Protein AF-W9WPE6-F1 (afdb_monomer)

Nearest PDB structures (foldseek):
  8bl3-assembly1_A  TM=5.670E-01  e=1.549E-01  Escherichia coli
  7skp-assembly1_A  TM=5.719E-01  e=1.982E-01  synthetic construct
  7skp-assembly1_B  TM=5.785E-01  e=3.245E-01  synthetic construct
  8bl6-assembly1_A  TM=3.280E-01  e=1.752E-01  synthetic construct
  3npz-assembly1_C  TM=3.100E-01  e=3.670E-01  Rattus norvegicus

Sequence (311 aa):
MLLLPLACLAFIGFASPILAQSGFAHVIVGNTYSYTQASWASDIAAATAAGIDGFALNIAYADTINSNGYVQAYVTAPDGRPYMMPVSPWFYTNLPLWSKNWLWRGDDLWHDRWDQVLDEQPAFVEILTWNDWGESHYIGPIPPTDSAIPDGAGPYVMNNPHDAWLKDLPHYIAAYKNTSRPDESHITFWYRLNPASGSACGAGTTCNTPTQGQVALSTQECDIDAVFFTAFVPDTAVATVNVTIGGSTQTVSAGTPGIFHSNVPFADLTGDVTVSVTTSDGTETGPVNGAPISTDCPGGNVNWNAWVGGS

Mean predicted aligned error: 8.12 Å

Organism: NCBI:txid1182543

Solvent-accessible surface area (backbone atoms only — not comparable to full-atom values): 17538 Å² total; per-residue (Å²): 139,86,82,81,83,86,78,82,80,78,81,78,75,79,74,72,82,78,74,86,80,79,47,68,45,80,40,63,46,62,79,45,63,84,52,47,74,67,50,52,54,50,51,53,51,52,39,46,76,71,66,42,48,30,41,32,44,46,70,60,83,76,63,37,76,45,103,80,60,52,46,67,71,64,57,64,27,83,89,76,43,56,35,28,44,52,40,44,46,38,35,23,31,62,33,70,96,75,76,37,46,31,30,49,47,24,75,59,31,45,60,57,39,51,52,48,44,58,74,66,61,57,85,36,77,38,74,44,31,58,71,44,52,51,42,43,20,29,37,39,73,76,66,100,52,67,88,80,42,46,89,68,26,50,85,56,41,66,92,30,44,32,40,34,61,56,70,49,44,62,43,53,51,17,55,63,68,73,46,83,50,66,91,55,67,44,44,33,35,36,29,49,48,33,60,84,79,40,89,82,38,70,68,80,58,24,12,37,45,57,94,58,75,38,76,63,43,58,46,68,77,34,45,68,60,37,47,27,36,40,38,38,38,45,77,88,23,30,46,33,38,39,41,27,41,47,86,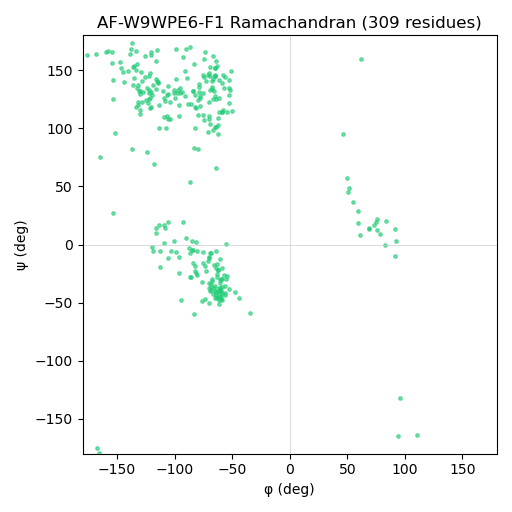48,74,47,77,53,66,47,94,55,50,20,73,41,74,55,69,48,69,42,83,91,50,47,35,52,28,35,40,31,37,40,33,75,85,69,54,72,39,70,74,32,76,48,76,50,31,38,84,73,40,76,93,37,24,70,49,75,38,53,34,36,35,50,107

pLDDT: mean 85.23, std 15.68, range [38.0, 98.88]

Secondary structure (DSSP, 8-state):
-----------------------EEEEEGGGGTT--HHHHHHHHHHHHHTT--EEEEE--TT--SSTT-THHHHHS-GGGPPEEEEE----EEEEGGGTEEEE---TTHHHHHHHHHHHH--SEEEES-SS-GGGT---SPPPSSGGGSPTTTHHHHTT---GGGGGTHHHHHHHHTT-PPPSS-EEEEEE-SS-TT-TT-----EES-GGGTPPPB-HHHHS-SEEEEEEE--TT--EEEEEEETTEEEEEE-SSSSEEEEEEE-TT--EEEEEEEEETTS-EEEEEEEEEE-S--GGG----SPEEEE-

InterPro domains:
  IPR005197 Glycoside hydrolase family 71 [PF03659] (73-281)
  IPR005197 Glycoside hydrolase family 71 [cd11577] (24-178)

Radius of gyration: 23.95 Å; Cα contacts (8 Å, |Δi|>4): 619; chains: 1; bounding box: 50×106×51 Å

Structure (mmCIF, N/CA/C/O backbone):
data_AF-W9WPE6-F1
#
_entry.id   AF-W9WPE6-F1
#
loop_
_atom_site.group_PDB
_atom_site.id
_atom_site.type_symbol
_atom_site.label_atom_id
_atom_site.label_alt_id
_atom_site.label_comp_id
_atom_site.label_asym_id
_atom_site.label_entity_id
_atom_site.label_seq_id
_atom_site.pdbx_PDB_ins_code
_atom_site.Cartn_x
_atom_site.Cartn_y
_atom_site.Cartn_z
_atom_site.occupancy
_atom_site.B_iso_or_equiv
_atom_site.auth_seq_id
_atom_site.auth_comp_id
_atom_site.auth_asym_id
_atom_site.auth_atom_id
_atom_site.pdbx_PDB_model_num
ATOM 1 N N . MET A 1 1 ? 27.766 -82.319 2.316 1.00 41.72 1 MET A N 1
ATOM 2 C CA . MET A 1 1 ? 27.861 -81.313 1.239 1.00 41.72 1 MET A CA 1
ATOM 3 C C . MET A 1 1 ? 26.755 -80.301 1.495 1.00 41.72 1 MET A C 1
ATOM 5 O O . MET A 1 1 ? 25.596 -80.607 1.257 1.00 41.72 1 MET A O 1
ATOM 9 N N . LEU A 1 2 ? 27.096 -79.198 2.164 1.00 38.00 2 LEU A N 1
ATOM 10 C CA . LEU A 1 2 ? 26.173 -78.138 2.578 1.00 38.00 2 LEU A CA 1
ATOM 11 C C . LEU A 1 2 ? 26.093 -77.125 1.423 1.00 38.00 2 LEU A C 1
ATOM 13 O O . LEU A 1 2 ? 27.129 -76.591 1.038 1.00 38.00 2 LEU A O 1
ATOM 17 N N . LEU A 1 3 ? 24.911 -76.882 0.858 1.00 41.62 3 LEU A N 1
ATOM 18 C CA . LEU A 1 3 ? 24.683 -75.817 -0.125 1.00 41.62 3 LEU A CA 1
ATOM 19 C C . LEU A 1 3 ? 23.839 -74.726 0.544 1.00 41.62 3 LEU A C 1
ATOM 21 O O . LEU A 1 3 ? 22.675 -74.949 0.871 1.00 41.62 3 LEU A O 1
ATOM 25 N N . LEU A 1 4 ? 24.468 -73.575 0.795 1.00 39.91 4 LEU A N 1
ATOM 26 C CA . LEU A 1 4 ? 23.823 -72.333 1.228 1.00 39.91 4 LEU A CA 1
ATOM 27 C C . LEU A 1 4 ? 23.001 -71.728 0.069 1.00 39.91 4 LEU A C 1
ATOM 29 O O . LEU A 1 4 ? 23.456 -71.790 -1.075 1.00 39.91 4 LEU A O 1
ATOM 33 N N . PRO A 1 5 ? 21.852 -71.081 0.337 1.00 53.47 5 PRO A N 1
ATOM 34 C CA . PRO A 1 5 ? 21.120 -70.326 -0.671 1.00 53.47 5 PRO A CA 1
ATOM 35 C C . PRO A 1 5 ? 21.766 -68.951 -0.895 1.00 53.47 5 PRO A C 1
ATOM 37 O O . PRO A 1 5 ? 22.118 -68.243 0.050 1.00 53.47 5 PRO A O 1
ATOM 40 N N . LEU A 1 6 ? 21.909 -68.571 -2.165 1.00 48.66 6 LEU A N 1
ATOM 41 C CA . LEU A 1 6 ? 22.389 -67.261 -2.593 1.00 48.66 6 LEU A CA 1
ATOM 42 C C . LEU A 1 6 ? 21.269 -66.229 -2.368 1.00 48.66 6 LEU A C 1
ATOM 44 O O . LEU A 1 6 ? 20.265 -66.229 -3.078 1.00 48.66 6 LEU A O 1
ATOM 48 N N . ALA A 1 7 ? 21.416 -65.374 -1.358 1.00 51.44 7 ALA A N 1
ATOM 49 C CA . ALA A 1 7 ? 20.519 -64.246 -1.137 1.00 51.44 7 ALA A CA 1
ATOM 50 C C . ALA A 1 7 ? 20.832 -63.135 -2.156 1.00 51.44 7 ALA A C 1
ATOM 52 O O . ALA A 1 7 ? 21.887 -62.504 -2.093 1.00 51.44 7 ALA A O 1
ATOM 53 N N . CYS A 1 8 ? 19.916 -62.885 -3.093 1.00 46.91 8 CYS A N 1
ATOM 54 C CA . CYS A 1 8 ? 19.924 -61.669 -3.904 1.00 46.91 8 CYS A CA 1
ATOM 55 C C . CYS A 1 8 ? 19.579 -60.471 -3.008 1.00 46.91 8 CYS A C 1
ATOM 57 O O . CYS A 1 8 ? 18.412 -60.260 -2.680 1.00 46.91 8 CYS A O 1
ATOM 59 N N . LEU A 1 9 ? 20.578 -59.671 -2.626 1.00 51.31 9 LEU A N 1
ATOM 60 C CA . LEU A 1 9 ? 20.329 -58.315 -2.142 1.00 51.31 9 LEU A CA 1
ATOM 61 C C . LEU A 1 9 ? 19.867 -57.458 -3.328 1.00 51.31 9 LEU A C 1
ATOM 63 O O . LEU A 1 9 ? 20.661 -57.113 -4.202 1.00 51.31 9 LEU A O 1
ATOM 67 N N . ALA A 1 10 ? 18.583 -57.106 -3.350 1.00 55.88 10 ALA A N 1
ATOM 68 C CA . ALA A 1 10 ? 18.093 -56.012 -4.173 1.00 55.88 10 ALA A CA 1
ATOM 69 C C . ALA A 1 10 ? 18.612 -54.697 -3.573 1.00 55.88 10 ALA A C 1
ATOM 71 O O . ALA A 1 10 ? 18.197 -54.293 -2.487 1.00 55.88 10 ALA A O 1
ATOM 72 N N . PHE A 1 11 ? 19.539 -54.037 -4.267 1.00 52.22 11 PHE A N 1
ATOM 73 C CA . PHE A 1 11 ? 19.873 -52.645 -3.986 1.00 52.22 11 PHE A CA 1
ATOM 74 C C . PHE A 1 11 ? 18.656 -51.787 -4.345 1.00 52.22 11 PHE A C 1
ATOM 76 O O . PHE A 1 11 ? 18.431 -51.466 -5.510 1.00 52.22 11 PHE A O 1
ATOM 83 N N . ILE A 1 12 ? 17.854 -51.429 -3.342 1.00 60.12 12 ILE A N 1
ATOM 84 C CA . 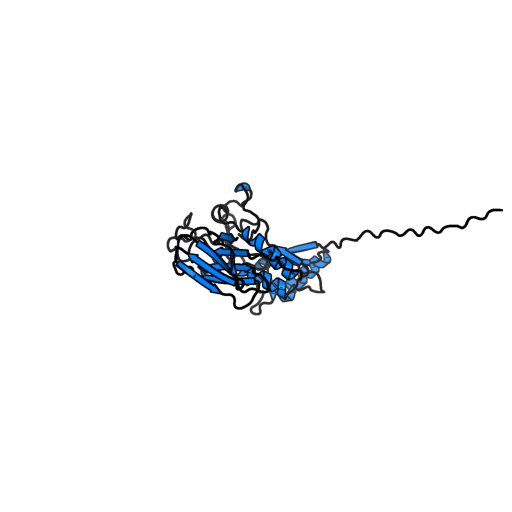ILE A 1 12 ? 16.897 -50.329 -3.459 1.00 60.12 12 ILE A CA 1
ATOM 85 C C . ILE A 1 12 ? 17.747 -49.060 -3.494 1.00 60.12 12 ILE A C 1
ATOM 87 O O . ILE A 1 12 ? 18.215 -48.579 -2.464 1.00 60.12 12 ILE A O 1
ATOM 91 N N . GLY A 1 13 ? 18.025 -48.565 -4.699 1.00 53.66 13 GLY A N 1
ATOM 92 C CA . GLY A 1 13 ? 18.588 -47.235 -4.868 1.00 53.66 13 GLY A CA 1
ATOM 93 C C . GLY A 1 13 ? 17.595 -46.228 -4.303 1.00 53.66 13 GLY A C 1
ATOM 94 O O . GLY A 1 13 ? 16.488 -46.098 -4.822 1.00 53.66 13 GLY A O 1
ATOM 95 N N . PHE A 1 14 ? 17.972 -45.537 -3.230 1.00 56.62 14 PHE A N 1
ATOM 96 C CA . PHE A 1 14 ? 17.281 -44.325 -2.818 1.00 56.62 14 PHE A CA 1
ATOM 97 C C . PHE A 1 14 ? 17.445 -43.320 -3.959 1.00 56.62 14 PHE A C 1
ATOM 99 O O . PHE A 1 14 ? 18.523 -42.758 -4.145 1.00 56.62 14 PHE A O 1
ATOM 106 N N . ALA A 1 15 ? 16.403 -43.136 -4.769 1.00 59.38 15 ALA A N 1
ATOM 107 C CA . ALA A 1 15 ? 16.322 -41.971 -5.628 1.00 59.38 15 ALA A CA 1
ATOM 108 C C . ALA A 1 15 ? 16.291 -40.759 -4.693 1.00 59.38 15 ALA A C 1
ATOM 110 O O . ALA A 1 15 ? 15.319 -40.565 -3.961 1.00 59.38 15 ALA A O 1
ATOM 111 N N . SER A 1 16 ? 17.377 -39.986 -4.656 1.00 58.91 16 SER A N 1
ATOM 112 C CA . SER A 1 16 ? 17.348 -38.664 -4.040 1.00 58.91 16 SER A CA 1
ATOM 113 C C . SER A 1 16 ? 16.168 -37.900 -4.646 1.00 58.91 16 SER A C 1
ATOM 115 O O . SER A 1 16 ? 16.023 -37.937 -5.873 1.00 58.91 16 SER A O 1
ATOM 117 N N . PRO A 1 17 ? 15.319 -37.227 -3.850 1.00 55.03 17 PRO A N 1
ATOM 118 C CA . PRO A 1 17 ? 14.318 -36.349 -4.425 1.00 55.03 17 PRO A CA 1
ATOM 119 C C . PRO A 1 17 ? 15.074 -35.302 -5.241 1.00 55.03 17 PRO A C 1
ATOM 121 O O . PRO A 1 17 ? 15.858 -34.523 -4.697 1.00 55.03 17 PRO A O 1
ATOM 124 N N . ILE A 1 18 ? 14.894 -35.325 -6.560 1.00 59.16 18 ILE A N 1
ATOM 125 C CA . ILE A 1 18 ? 15.269 -34.194 -7.397 1.00 59.16 18 ILE A CA 1
ATOM 126 C C . ILE A 1 18 ? 14.336 -33.078 -6.933 1.00 59.16 18 ILE A C 1
ATOM 128 O O . ILE A 1 18 ? 13.148 -33.094 -7.246 1.00 59.16 18 ILE A O 1
ATOM 132 N N . LEU A 1 19 ? 14.843 -32.160 -6.108 1.00 57.97 19 LEU A N 1
ATOM 133 C CA . LEU A 1 19 ? 14.171 -30.887 -5.895 1.00 57.97 19 LEU A CA 1
ATOM 134 C C . LEU A 1 19 ? 14.089 -30.236 -7.274 1.00 57.97 19 LEU A C 1
ATOM 136 O O . LEU A 1 19 ? 15.126 -29.960 -7.876 1.00 57.97 19 LEU A O 1
ATOM 140 N N . ALA A 1 20 ? 12.877 -30.068 -7.799 1.00 67.81 20 ALA A N 1
ATOM 141 C CA . ALA A 1 20 ? 12.673 -29.281 -9.002 1.00 67.81 20 ALA A CA 1
ATOM 142 C C . ALA A 1 20 ? 13.223 -27.875 -8.723 1.00 67.81 20 ALA A C 1
ATOM 144 O O . ALA A 1 20 ? 12.776 -27.199 -7.798 1.00 67.81 20 ALA A O 1
ATOM 145 N N . GLN A 1 21 ? 14.260 -27.490 -9.460 1.00 82.75 21 GLN A N 1
ATOM 146 C CA . GLN A 1 21 ? 14.837 -26.152 -9.420 1.00 82.75 21 GLN A CA 1
ATOM 147 C C . GLN A 1 21 ? 14.238 -25.377 -10.588 1.00 82.75 21 GLN A C 1
ATOM 149 O O . GLN A 1 21 ? 14.190 -25.907 -11.696 1.00 82.75 21 GLN A O 1
ATOM 154 N N . SER A 1 22 ? 13.775 -24.155 -10.334 1.00 83.81 22 SER A N 1
ATOM 155 C CA . SER A 1 22 ? 13.239 -23.271 -11.369 1.00 83.81 22 SER A CA 1
ATOM 156 C C . SER A 1 22 ? 13.876 -21.890 -11.255 1.00 83.81 22 SER A C 1
ATOM 158 O O . SER A 1 22 ? 13.974 -21.344 -10.155 1.00 83.81 22 SER A O 1
ATOM 160 N N . GLY A 1 23 ? 14.335 -21.344 -12.378 1.00 86.06 23 GLY A N 1
ATOM 161 C CA . GLY A 1 23 ? 14.883 -19.997 -12.498 1.00 86.06 23 GLY A CA 1
ATOM 162 C C . GLY A 1 23 ? 13.863 -19.025 -13.086 1.00 86.06 23 GLY A C 1
ATOM 163 O O . GLY A 1 23 ? 13.281 -19.294 -14.135 1.00 86.06 23 GLY A O 1
ATOM 164 N N . PHE A 1 24 ? 13.682 -17.873 -12.439 1.00 86.94 24 PHE A N 1
ATOM 165 C CA . PHE A 1 24 ? 12.766 -16.820 -12.884 1.00 86.94 24 PHE A CA 1
ATOM 166 C C . PHE A 1 24 ? 13.532 -15.547 -13.239 1.00 86.94 24 PHE A C 1
ATOM 168 O O . PHE A 1 24 ? 14.495 -15.190 -12.558 1.00 86.94 24 PHE A O 1
ATOM 175 N N . ALA A 1 25 ? 13.094 -14.850 -14.286 1.00 86.81 25 ALA A N 1
ATOM 176 C CA . ALA A 1 25 ? 13.561 -13.501 -14.593 1.00 86.81 25 ALA A CA 1
ATOM 177 C C . ALA A 1 25 ? 12.570 -12.456 -14.069 1.00 86.81 25 ALA A C 1
ATOM 179 O O . ALA A 1 25 ? 11.373 -12.550 -14.335 1.00 86.81 25 ALA A O 1
ATOM 180 N N . HIS A 1 26 ? 13.073 -11.452 -13.351 1.00 86.25 26 HIS A N 1
ATOM 181 C CA . HIS A 1 26 ? 12.267 -10.326 -12.888 1.00 86.25 26 HIS A CA 1
ATOM 182 C C . HIS A 1 26 ? 12.114 -9.282 -14.009 1.00 86.25 26 HIS A C 1
ATOM 184 O O . HIS A 1 26 ? 13.111 -8.870 -14.607 1.00 86.25 26 HIS A O 1
ATOM 190 N N . VAL A 1 27 ? 10.885 -8.855 -14.308 1.00 80.06 27 VAL A N 1
ATOM 191 C CA . VAL A 1 27 ? 10.569 -7.936 -15.415 1.00 80.06 27 VAL A CA 1
ATOM 192 C C . VAL A 1 27 ? 9.740 -6.770 -14.910 1.00 80.06 27 VAL A C 1
ATOM 194 O O . VAL A 1 27 ? 8.641 -6.962 -14.412 1.00 80.06 27 VAL A O 1
ATOM 197 N N . ILE A 1 28 ? 10.222 -5.548 -15.115 1.00 79.00 28 ILE A N 1
ATOM 198 C CA . ILE A 1 28 ? 9.471 -4.329 -14.799 1.00 79.00 28 ILE A CA 1
ATOM 199 C C . ILE A 1 28 ? 8.512 -4.038 -15.954 1.00 79.00 28 ILE A C 1
ATOM 201 O O . ILE A 1 28 ? 8.933 -3.509 -16.986 1.00 79.00 28 ILE A O 1
ATOM 205 N N . VAL A 1 29 ? 7.233 -4.386 -15.801 1.00 74.75 29 VAL A N 1
ATOM 206 C CA . VAL A 1 29 ? 6.247 -4.285 -16.888 1.00 74.75 29 VAL A CA 1
ATOM 207 C C . VAL A 1 29 ? 6.006 -2.836 -17.299 1.00 74.75 29 VAL A C 1
ATOM 209 O O . VAL A 1 29 ? 5.928 -2.567 -18.498 1.00 74.75 29 VAL A O 1
ATOM 212 N N . GLY A 1 30 ? 6.032 -1.881 -16.367 1.00 70.06 30 GLY A N 1
ATOM 213 C CA . GLY A 1 30 ? 5.954 -0.452 -16.693 1.00 70.06 30 GLY A CA 1
ATOM 214 C C . GLY A 1 30 ? 7.010 0.028 -17.708 1.00 70.06 30 GLY A C 1
ATOM 215 O O . GLY A 1 30 ? 6.744 0.925 -18.504 1.00 70.06 30 GLY A O 1
ATOM 216 N N . ASN A 1 31 ? 8.179 -0.626 -17.791 1.00 73.06 31 ASN A N 1
ATOM 217 C CA . ASN A 1 31 ? 9.223 -0.294 -18.777 1.00 73.06 31 ASN A CA 1
ATOM 218 C C . ASN A 1 31 ? 8.965 -0.885 -20.175 1.00 73.06 31 ASN A C 1
ATOM 220 O O . ASN A 1 31 ? 9.698 -0.600 -21.124 1.00 73.06 31 ASN A O 1
ATOM 224 N N . THR A 1 32 ? 7.928 -1.706 -20.320 1.00 73.12 32 THR A N 1
ATOM 225 C CA . THR A 1 32 ? 7.568 -2.405 -21.560 1.00 73.12 32 THR A CA 1
ATOM 226 C C . THR A 1 32 ? 6.344 -1.793 -22.243 1.00 73.12 32 THR A C 1
ATOM 228 O O . THR A 1 32 ? 5.744 -2.421 -23.105 1.00 73.12 32 THR A O 1
ATOM 231 N N . TYR A 1 33 ? 5.975 -0.544 -21.930 1.00 69.12 33 TYR A N 1
ATOM 232 C CA . TYR A 1 33 ? 4.788 0.118 -22.500 1.00 69.12 33 TYR A CA 1
ATOM 233 C C . TYR A 1 33 ? 4.760 0.148 -24.044 1.00 69.12 33 TYR A C 1
ATOM 235 O O . TYR A 1 33 ? 3.701 0.123 -24.663 1.00 69.12 33 TYR A O 1
ATOM 243 N N . SER A 1 34 ? 5.932 0.169 -24.688 1.00 71.31 34 SER A N 1
ATOM 244 C CA . SER A 1 34 ? 6.055 0.108 -26.154 1.00 71.31 34 SER A CA 1
ATOM 245 C C . SER A 1 34 ? 6.044 -1.313 -26.734 1.00 71.31 34 SER A C 1
ATOM 247 O O . SER A 1 34 ? 6.087 -1.473 -27.957 1.00 71.31 34 SER A O 1
ATOM 249 N N . TYR A 1 35 ? 6.019 -2.353 -25.893 1.00 74.06 35 TYR A N 1
ATOM 250 C CA . TYR A 1 35 ? 6.066 -3.735 -26.352 1.00 74.06 35 TYR A CA 1
ATOM 251 C C . TYR A 1 35 ? 4.774 -4.105 -27.060 1.00 74.06 35 TYR A C 1
ATOM 253 O O . TYR A 1 35 ? 3.663 -3.911 -26.573 1.00 74.06 35 TYR A O 1
ATOM 261 N N . THR A 1 36 ? 4.942 -4.725 -28.220 1.00 75.19 36 THR A N 1
ATOM 262 C CA . THR A 1 36 ? 3.855 -5.421 -28.897 1.00 75.19 36 THR A CA 1
ATOM 263 C C . THR A 1 36 ? 3.766 -6.855 -28.385 1.00 75.19 36 THR A C 1
ATOM 265 O O . THR A 1 36 ? 4.690 -7.367 -27.750 1.00 75.19 36 THR A O 1
ATOM 268 N N . GLN A 1 37 ? 2.699 -7.563 -28.751 1.00 72.31 37 GLN A N 1
ATOM 269 C CA . GLN A 1 37 ? 2.619 -9.009 -28.542 1.00 72.31 37 GLN A CA 1
ATOM 270 C C . GLN A 1 37 ? 3.838 -9.750 -29.131 1.00 72.31 37 GLN A C 1
ATOM 272 O O . GLN A 1 37 ? 4.346 -10.692 -28.530 1.00 72.31 37 GLN A O 1
ATOM 277 N N . ALA A 1 38 ? 4.333 -9.313 -30.295 1.00 77.00 38 ALA A N 1
ATOM 278 C CA . ALA A 1 38 ? 5.507 -9.908 -30.929 1.00 77.00 38 ALA A CA 1
ATOM 279 C C . ALA A 1 38 ? 6.799 -9.630 -30.141 1.00 77.00 38 ALA A C 1
ATOM 281 O O . ALA A 1 38 ? 7.668 -10.497 -30.088 1.00 77.00 38 ALA A O 1
ATOM 282 N N . SER A 1 39 ? 6.906 -8.460 -29.501 1.00 80.56 39 SER A N 1
ATOM 283 C CA . SER A 1 39 ? 8.021 -8.119 -28.605 1.00 80.56 39 SER A CA 1
ATOM 284 C C . SER A 1 39 ? 8.067 -9.082 -27.416 1.00 80.56 39 SER A C 1
ATOM 286 O O . SER A 1 39 ? 9.082 -9.733 -27.196 1.00 80.56 39 SER A O 1
ATOM 288 N N . TRP A 1 40 ? 6.935 -9.271 -26.729 1.00 79.44 40 TRP A N 1
ATOM 289 C CA . TRP A 1 40 ? 6.825 -10.224 -25.621 1.00 79.44 40 TRP A CA 1
ATOM 290 C C . TRP A 1 40 ? 7.101 -11.667 -26.041 1.00 79.44 40 TRP A C 1
ATOM 292 O O . TRP A 1 40 ? 7.856 -12.368 -25.374 1.00 79.44 40 TRP A O 1
ATOM 302 N N . ALA A 1 41 ? 6.541 -12.111 -27.168 1.00 77.69 41 ALA A N 1
ATOM 303 C CA . ALA A 1 41 ? 6.798 -13.455 -27.681 1.00 77.69 41 ALA A CA 1
ATOM 304 C C . ALA A 1 41 ? 8.290 -13.679 -27.989 1.00 77.69 41 ALA A C 1
ATOM 306 O O . ALA A 1 41 ? 8.823 -14.752 -27.705 1.00 77.69 41 ALA A O 1
ATOM 307 N N . SER A 1 42 ? 8.970 -12.665 -28.535 1.00 84.31 42 SER A N 1
ATOM 308 C CA . SER A 1 42 ? 10.411 -12.706 -28.802 1.00 84.31 42 SER A CA 1
ATOM 309 C C . SER A 1 42 ? 11.226 -12.840 -27.514 1.00 84.31 42 SER A C 1
ATOM 311 O O . SER A 1 42 ? 12.113 -13.691 -27.441 1.00 84.31 42 SER A O 1
ATOM 313 N N . ASP A 1 43 ? 10.912 -12.054 -26.485 1.00 85.94 43 ASP A N 1
ATOM 314 C CA . ASP A 1 43 ? 11.636 -12.084 -25.210 1.00 85.94 43 ASP A CA 1
ATOM 315 C C . ASP A 1 43 ? 11.406 -13.387 -24.442 1.00 85.94 43 ASP A C 1
ATOM 317 O O . ASP A 1 43 ? 12.347 -13.971 -23.903 1.00 85.94 43 ASP A O 1
ATOM 321 N N . ILE A 1 44 ? 10.178 -13.910 -24.463 1.00 80.44 44 ILE A N 1
ATOM 322 C CA . ILE A 1 44 ? 9.853 -15.204 -23.852 1.00 80.44 44 ILE A CA 1
ATOM 323 C C . ILE A 1 44 ? 10.597 -16.342 -24.566 1.00 80.44 44 ILE A C 1
ATOM 325 O O . ILE A 1 44 ? 11.140 -17.236 -23.907 1.00 80.44 44 ILE A O 1
ATOM 329 N N . ALA A 1 45 ? 10.692 -16.299 -25.900 1.00 83.88 45 ALA A N 1
ATOM 330 C CA . ALA A 1 45 ? 11.477 -17.263 -26.667 1.00 83.88 45 ALA A CA 1
ATOM 331 C C . ALA A 1 45 ? 12.982 -17.161 -26.355 1.00 83.88 45 ALA A C 1
ATOM 333 O O . ALA A 1 45 ? 13.649 -18.187 -26.208 1.00 83.88 45 ALA A O 1
ATOM 334 N N . ALA A 1 46 ? 13.515 -15.944 -26.204 1.00 87.81 46 ALA A N 1
ATOM 335 C CA . ALA A 1 46 ? 14.912 -15.718 -25.841 1.00 87.81 46 ALA A CA 1
ATOM 336 C C . ALA A 1 46 ? 15.232 -16.235 -24.428 1.00 87.81 46 ALA A C 1
ATOM 338 O O . ALA A 1 46 ? 16.212 -16.959 -24.246 1.00 87.81 46 ALA A O 1
ATOM 339 N N . ALA A 1 47 ? 14.380 -15.935 -23.445 1.00 86.25 47 ALA A N 1
ATOM 340 C CA . ALA A 1 47 ? 14.521 -16.431 -22.079 1.00 86.25 47 ALA A CA 1
ATOM 341 C C . ALA A 1 47 ? 14.447 -17.965 -22.027 1.00 86.25 47 ALA A C 1
ATOM 343 O O . ALA A 1 47 ? 15.278 -18.617 -21.394 1.00 86.25 47 ALA A O 1
ATOM 344 N N . THR A 1 48 ? 13.519 -18.548 -22.788 1.00 82.25 48 THR A N 1
ATOM 345 C CA . THR A 1 48 ? 13.395 -20.000 -22.947 1.00 82.25 48 THR A CA 1
ATOM 346 C C . THR A 1 48 ? 14.668 -20.622 -23.519 1.00 82.25 48 THR A C 1
ATOM 348 O O . THR A 1 48 ? 15.166 -21.610 -22.980 1.00 82.25 48 THR A O 1
ATOM 351 N N . ALA A 1 49 ? 15.223 -20.048 -24.589 1.00 89.25 49 ALA A N 1
ATOM 352 C CA . ALA A 1 49 ? 16.465 -20.527 -25.191 1.00 89.25 49 ALA A CA 1
ATOM 353 C C . ALA A 1 49 ? 17.669 -20.412 -24.235 1.00 89.25 49 ALA A C 1
ATOM 355 O O . ALA A 1 49 ? 18.620 -21.183 -24.355 1.00 89.25 49 ALA A O 1
ATOM 356 N N . ALA A 1 50 ? 17.611 -19.485 -23.274 1.00 92.00 50 ALA A N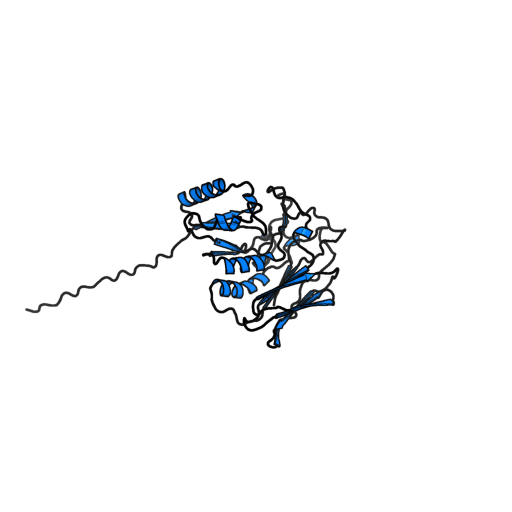 1
ATOM 357 C CA . ALA A 1 50 ? 18.599 -19.320 -22.211 1.00 92.00 50 ALA A CA 1
ATOM 358 C C . ALA A 1 50 ? 18.373 -20.239 -20.990 1.00 92.00 50 ALA A C 1
ATOM 360 O O . ALA A 1 50 ? 19.208 -20.249 -20.087 1.00 92.00 50 ALA A O 1
ATOM 361 N N . GLY A 1 51 ? 17.285 -21.019 -20.955 1.00 87.12 51 GLY A N 1
ATOM 362 C CA . GLY A 1 51 ? 16.962 -21.922 -19.846 1.00 87.12 51 GLY A CA 1
ATOM 363 C C . GLY A 1 51 ? 16.247 -21.262 -18.663 1.00 87.12 51 GLY A C 1
ATOM 364 O O . GLY A 1 51 ? 16.292 -21.804 -17.566 1.00 87.12 51 GLY A O 1
ATOM 365 N N . ILE A 1 52 ? 15.610 -20.105 -18.861 1.00 86.94 52 ILE A N 1
ATOM 366 C CA . ILE A 1 52 ? 14.748 -19.472 -17.852 1.00 86.94 52 ILE A CA 1
ATOM 367 C C . ILE A 1 52 ? 13.379 -20.172 -17.855 1.00 86.94 52 ILE A C 1
ATOM 369 O O . ILE A 1 52 ? 12.769 -20.379 -18.910 1.00 86.94 52 ILE A O 1
ATOM 373 N N . ASP A 1 53 ? 12.898 -20.540 -16.668 1.00 82.62 53 ASP A N 1
ATOM 374 C CA . ASP A 1 53 ? 11.675 -21.326 -16.485 1.00 82.62 53 ASP A CA 1
ATOM 375 C C . ASP A 1 53 ? 10.420 -20.459 -16.431 1.00 82.62 53 ASP A C 1
ATOM 377 O O . ASP A 1 53 ? 9.348 -20.916 -16.823 1.00 82.62 53 ASP A O 1
ATOM 381 N N . GLY A 1 54 ? 10.547 -19.207 -15.994 1.00 80.50 54 GLY A N 1
ATOM 382 C CA . GLY A 1 54 ? 9.418 -18.297 -15.874 1.00 80.50 54 GLY A CA 1
ATOM 383 C C . GLY A 1 54 ? 9.819 -16.847 -15.659 1.00 80.50 54 GLY A C 1
ATOM 384 O O . GLY A 1 54 ? 10.998 -16.486 -15.650 1.00 80.50 54 GLY A O 1
ATOM 385 N N . PHE A 1 55 ? 8.810 -16.011 -15.450 1.00 80.62 55 PHE A N 1
ATOM 386 C CA . PHE A 1 55 ? 8.987 -14.595 -15.161 1.00 80.62 55 PHE A CA 1
ATOM 387 C C . PHE A 1 55 ? 8.271 -14.215 -13.873 1.00 80.62 55 PHE A C 1
ATOM 389 O O . PHE A 1 55 ? 7.182 -14.723 -13.592 1.00 80.62 55 PHE A O 1
ATOM 396 N N . ALA A 1 56 ? 8.891 -13.304 -13.133 1.00 82.56 56 ALA A N 1
ATOM 397 C CA . ALA A 1 56 ? 8.278 -12.560 -12.052 1.00 82.56 56 ALA A CA 1
ATOM 398 C C . ALA A 1 56 ? 8.062 -11.134 -12.566 1.00 82.56 56 ALA A C 1
ATOM 400 O O . ALA A 1 56 ? 9.010 -10.434 -12.920 1.00 82.56 56 ALA A O 1
ATOM 401 N N . LEU A 1 57 ? 6.812 -10.750 -12.777 1.00 78.25 57 LEU A N 1
ATOM 402 C CA . LEU A 1 57 ? 6.496 -9.489 -13.444 1.00 78.25 57 LEU A CA 1
ATOM 403 C C . LEU A 1 57 ? 6.228 -8.438 -12.387 1.00 78.25 57 LEU A C 1
ATOM 405 O O . LEU A 1 57 ? 5.290 -8.625 -11.655 1.00 78.25 57 LEU A O 1
ATOM 409 N N . ASN A 1 58 ? 6.947 -7.331 -12.304 1.00 76.31 58 ASN A N 1
ATOM 410 C CA . ASN A 1 58 ? 6.549 -6.190 -11.482 1.00 76.31 58 ASN A CA 1
ATOM 411 C C . ASN A 1 58 ? 5.510 -5.351 -12.247 1.00 76.31 58 ASN A C 1
ATOM 413 O O . ASN A 1 58 ? 5.818 -4.857 -13.335 1.00 76.31 58 ASN A O 1
ATOM 417 N N . ILE A 1 59 ? 4.287 -5.242 -11.713 1.00 71.50 59 ILE A N 1
ATOM 418 C CA . ILE A 1 59 ? 3.109 -4.685 -12.402 1.00 71.50 59 ILE A CA 1
ATOM 419 C C . ILE A 1 59 ? 2.398 -3.661 -11.501 1.00 71.50 59 ILE A C 1
ATOM 421 O O . ILE A 1 59 ? 1.903 -4.019 -10.428 1.00 71.50 59 ILE A O 1
ATOM 425 N N . ALA A 1 60 ? 2.239 -2.421 -11.969 1.00 67.00 60 ALA A N 1
ATOM 426 C CA . ALA A 1 60 ? 1.425 -1.397 -11.305 1.00 67.00 60 ALA A CA 1
ATOM 427 C C . ALA A 1 60 ? -0.093 -1.651 -11.458 1.00 67.00 60 ALA A C 1
ATOM 429 O O . ALA A 1 60 ? -0.519 -2.434 -12.307 1.00 67.00 60 ALA A O 1
ATOM 430 N N . TYR A 1 61 ? -0.930 -0.968 -10.664 1.00 60.69 61 TYR A N 1
ATOM 431 C CA . TYR A 1 61 ? -2.399 -1.126 -10.645 1.00 60.69 61 TYR A CA 1
ATOM 432 C C . TYR A 1 61 ? -3.060 -1.125 -12.039 1.00 60.69 61 TYR A C 1
ATOM 434 O O . TYR A 1 61 ? -3.945 -1.929 -12.313 1.00 60.69 61 TYR A O 1
ATOM 442 N N . ALA A 1 62 ? -2.602 -0.246 -12.937 1.00 55.22 62 ALA A N 1
ATOM 443 C CA . ALA A 1 62 ? -3.177 -0.048 -14.269 1.00 55.22 62 ALA A CA 1
ATOM 444 C C . ALA A 1 62 ? -2.221 -0.400 -15.420 1.00 55.22 62 ALA A C 1
ATOM 446 O O . ALA A 1 62 ? -2.496 -0.022 -16.564 1.00 55.22 62 ALA A O 1
ATOM 447 N N . ASP A 1 63 ? -1.114 -1.104 -15.150 1.00 53.31 63 ASP A N 1
ATOM 448 C CA . ASP A 1 63 ? -0.205 -1.571 -16.201 1.00 53.31 63 ASP A CA 1
ATOM 449 C C . ASP A 1 63 ? -0.970 -2.542 -17.109 1.00 53.31 63 ASP A C 1
ATOM 451 O O . ASP A 1 63 ? -1.133 -3.731 -16.835 1.00 53.31 63 ASP A O 1
ATOM 455 N N . THR A 1 64 ? -1.498 -1.991 -18.198 1.00 50.06 64 THR A N 1
ATOM 456 C CA . THR A 1 64 ? -2.275 -2.673 -19.222 1.00 50.06 64 THR A CA 1
ATOM 457 C C . THR A 1 64 ? -1.691 -2.246 -20.568 1.00 50.06 64 THR A C 1
ATOM 459 O O . THR A 1 64 ? -1.638 -1.069 -20.905 1.00 50.06 64 THR A O 1
ATOM 462 N N . ILE A 1 65 ? -1.196 -3.208 -21.353 1.00 46.97 65 ILE A N 1
ATOM 463 C CA . ILE A 1 65 ? -0.516 -2.976 -22.646 1.00 46.97 65 ILE A CA 1
ATOM 464 C C . ILE A 1 65 ? -1.507 -2.455 -23.713 1.00 46.97 65 ILE A C 1
ATOM 466 O O . ILE A 1 65 ? -1.125 -2.079 -24.818 1.00 46.97 65 ILE A O 1
ATOM 470 N N . ASN A 1 66 ? -2.806 -2.418 -23.407 1.00 42.28 66 ASN A N 1
ATOM 471 C CA . ASN A 1 66 ? -3.846 -1.866 -24.263 1.00 42.28 66 ASN A CA 1
ATOM 472 C C . ASN A 1 66 ? -5.089 -1.476 -23.451 1.00 42.28 66 ASN A C 1
ATOM 474 O O . ASN A 1 66 ? -5.286 -1.940 -22.329 1.00 42.28 66 ASN A O 1
ATOM 478 N N . SER A 1 67 ? -5.984 -0.711 -24.084 1.00 39.38 67 SER A N 1
ATOM 479 C CA . SER A 1 67 ? -7.315 -0.306 -23.588 1.00 39.38 67 SER A CA 1
ATOM 480 C C . SER A 1 67 ? -8.245 -1.458 -23.183 1.00 39.38 67 SER A C 1
ATOM 482 O O . SER A 1 67 ? -9.394 -1.223 -22.826 1.00 39.38 67 SER A O 1
ATOM 484 N N . ASN A 1 68 ? -7.775 -2.698 -23.299 1.00 41.09 68 ASN A N 1
ATOM 485 C CA . ASN A 1 68 ? -8.535 -3.904 -23.059 1.00 41.09 68 ASN A CA 1
ATOM 486 C C . ASN A 1 68 ? -8.031 -4.667 -21.809 1.00 41.09 68 ASN A C 1
ATOM 488 O O . ASN A 1 68 ? -8.674 -5.636 -21.430 1.00 41.09 68 ASN A O 1
ATOM 492 N N . GLY A 1 69 ? -6.930 -4.268 -21.151 1.00 44.50 69 GLY A N 1
ATOM 493 C CA . GLY A 1 69 ? -6.555 -4.822 -19.835 1.00 44.50 69 GLY A CA 1
ATOM 494 C C . GLY A 1 69 ? -5.616 -6.044 -19.813 1.00 44.50 69 GLY A C 1
ATOM 495 O O . GLY A 1 69 ? -5.471 -6.687 -18.783 1.00 44.50 69 GLY A O 1
ATOM 496 N N . TYR A 1 70 ? -4.962 -6.399 -20.924 1.00 45.00 70 TYR A N 1
ATOM 497 C CA . TYR A 1 70 ? -4.438 -7.764 -21.149 1.00 45.00 70 TYR A CA 1
ATOM 498 C C . TYR A 1 70 ? -2.970 -8.061 -20.733 1.00 45.00 70 TYR A C 1
ATOM 500 O O . TYR A 1 70 ? -2.420 -9.046 -21.227 1.00 45.00 70 TYR A O 1
ATOM 508 N N . VAL A 1 71 ? -2.296 -7.294 -19.853 1.00 50.72 71 VAL A N 1
ATOM 509 C CA . VAL A 1 71 ? -0.921 -7.678 -19.399 1.00 50.72 71 VAL A CA 1
ATOM 510 C C . VAL A 1 71 ? -0.914 -9.086 -18.799 1.00 50.72 71 VAL A C 1
ATOM 512 O O . VAL A 1 71 ? -0.038 -9.892 -19.104 1.00 50.72 71 VAL A O 1
ATOM 515 N N . GLN A 1 72 ? -1.935 -9.405 -18.007 1.00 46.84 72 GLN A N 1
ATOM 516 C CA . GLN A 1 72 ? -2.042 -10.657 -17.257 1.00 46.84 72 GLN A CA 1
ATOM 517 C C . GLN A 1 72 ? -2.278 -11.886 -18.160 1.00 46.84 72 GLN A C 1
ATOM 519 O O . GLN A 1 72 ? -1.760 -12.971 -17.902 1.00 46.84 72 GLN A O 1
ATOM 524 N N . ALA A 1 73 ? -2.995 -11.709 -19.275 1.00 43.66 73 ALA A N 1
ATOM 525 C CA . ALA A 1 73 ? -3.434 -12.801 -20.149 1.00 43.66 73 ALA A CA 1
ATOM 526 C C . ALA A 1 73 ? -2.388 -13.256 -21.189 1.00 43.66 73 ALA A C 1
ATOM 528 O O . ALA A 1 73 ? -2.545 -14.314 -21.793 1.00 43.66 73 ALA A O 1
ATOM 529 N N . TYR A 1 74 ? -1.338 -12.464 -21.444 1.00 45.16 74 TYR A N 1
ATOM 530 C CA . TYR A 1 74 ? -0.276 -12.848 -22.390 1.00 45.16 74 TYR A CA 1
ATOM 531 C C . TYR A 1 74 ? 0.941 -13.483 -21.725 1.00 45.16 74 TYR A C 1
ATOM 533 O O . TYR A 1 74 ? 1.661 -14.246 -22.371 1.00 45.16 74 TYR A O 1
ATOM 541 N N . VAL A 1 75 ? 1.166 -13.176 -20.446 1.00 51.69 75 VAL A N 1
ATOM 542 C CA . VAL A 1 75 ? 2.260 -13.758 -19.659 1.00 51.69 75 VAL A CA 1
ATOM 543 C C . VAL A 1 75 ? 1.785 -14.882 -18.740 1.00 51.69 75 VAL A C 1
ATOM 545 O O . VAL A 1 75 ? 2.603 -15.525 -18.084 1.00 51.69 75 VAL A O 1
ATOM 548 N N . THR A 1 76 ? 0.495 -15.230 -18.799 1.00 50.44 76 THR A N 1
ATOM 549 C CA . THR A 1 76 ? 0.010 -16.601 -18.571 1.00 50.44 76 THR A CA 1
ATOM 550 C C . THR A 1 76 ? 0.570 -17.508 -19.674 1.00 50.44 76 THR A C 1
ATOM 552 O O . THR A 1 76 ? -0.114 -18.012 -20.555 1.00 50.44 76 THR A O 1
ATOM 555 N N . ALA A 1 77 ? 1.892 -17.645 -19.620 1.00 52.00 77 ALA A N 1
ATOM 556 C CA . ALA A 1 77 ? 2.723 -18.678 -20.175 1.00 52.00 77 ALA A CA 1
ATOM 557 C C . ALA A 1 77 ? 2.432 -19.086 -21.622 1.00 52.00 77 ALA A C 1
ATOM 559 O O . ALA A 1 77 ? 1.670 -20.031 -21.853 1.00 52.00 77 ALA A O 1
ATOM 560 N N . PRO A 1 78 ? 3.153 -18.516 -22.605 1.00 50.09 78 PRO A N 1
ATOM 561 C CA . PRO A 1 78 ? 3.403 -19.253 -23.831 1.00 50.09 78 PRO A CA 1
ATOM 562 C C . PRO A 1 78 ? 3.931 -20.638 -23.429 1.00 50.09 78 PRO A C 1
ATOM 564 O O . PRO A 1 78 ? 4.965 -20.757 -22.771 1.00 50.09 78 PRO A O 1
ATOM 567 N N . ASP A 1 79 ? 3.148 -21.668 -23.739 1.00 57.75 79 ASP A N 1
ATOM 568 C CA . ASP A 1 79 ? 3.450 -23.085 -23.515 1.00 57.75 79 ASP A CA 1
ATOM 569 C C . ASP A 1 79 ? 3.329 -23.628 -22.070 1.00 57.75 79 ASP A C 1
ATOM 571 O O . ASP A 1 79 ? 3.906 -24.672 -21.764 1.00 57.75 79 ASP A O 1
ATOM 575 N N . GLY A 1 80 ? 2.563 -22.988 -21.172 1.00 60.41 80 GLY A N 1
ATOM 576 C CA . GLY A 1 80 ? 2.227 -23.575 -19.854 1.00 60.41 80 GLY A CA 1
ATOM 577 C C . GLY A 1 80 ? 3.360 -23.575 -18.811 1.00 60.41 80 GLY A C 1
ATOM 578 O O . GLY A 1 80 ? 3.330 -24.336 -17.845 1.00 60.41 80 GLY A O 1
ATOM 579 N N . ARG A 1 81 ? 4.370 -22.728 -19.014 1.00 65.56 81 ARG A N 1
ATOM 580 C CA . ARG A 1 81 ? 5.449 -22.419 -18.065 1.00 65.56 81 ARG A CA 1
ATOM 581 C C . ARG A 1 81 ? 4.954 -21.716 -16.788 1.00 65.56 81 ARG A C 1
ATOM 583 O O . ARG A 1 81 ? 3.953 -21.009 -16.825 1.00 65.56 81 ARG A O 1
ATOM 590 N N . PRO A 1 82 ? 5.647 -21.870 -15.649 1.00 65.81 82 PRO A N 1
ATOM 591 C CA . PRO A 1 82 ? 5.248 -21.219 -14.407 1.00 65.81 82 PRO A CA 1
ATOM 592 C C . PRO A 1 82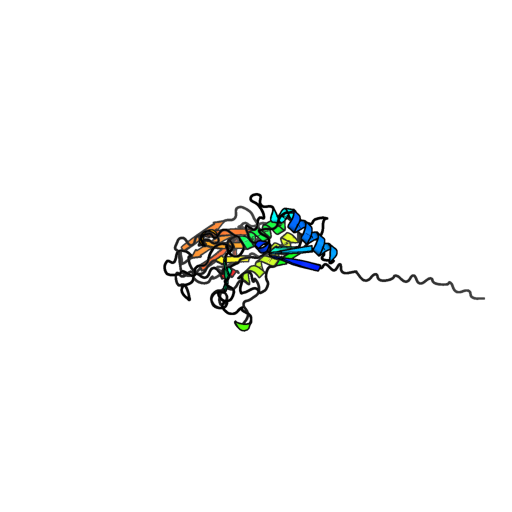 ? 5.353 -19.686 -14.493 1.00 65.81 82 PRO A C 1
ATOM 594 O O . PRO A 1 82 ? 6.400 -19.132 -14.824 1.00 65.81 82 PRO A O 1
ATOM 597 N N . TYR A 1 83 ? 4.266 -19.005 -14.138 1.00 75.75 83 TYR A N 1
ATOM 598 C CA . TYR A 1 83 ? 4.214 -17.566 -13.882 1.00 75.75 83 TYR A CA 1
ATOM 599 C C . TYR A 1 83 ? 4.361 -17.313 -12.376 1.00 75.75 83 TYR A C 1
ATOM 601 O O . TYR A 1 83 ? 3.733 -18.007 -11.569 1.00 75.75 83 TYR A O 1
ATOM 609 N N . MET A 1 84 ? 5.203 -16.345 -12.005 1.00 83.06 84 MET A N 1
ATOM 610 C CA . MET A 1 84 ? 5.320 -15.856 -10.635 1.00 83.06 84 MET A CA 1
ATOM 611 C C . MET A 1 84 ? 4.614 -14.505 -10.535 1.00 83.06 84 MET A C 1
ATOM 613 O O . MET A 1 84 ? 5.069 -13.506 -11.093 1.00 83.06 84 MET A O 1
ATOM 617 N N . MET A 1 85 ? 3.467 -14.498 -9.862 1.00 85.38 85 MET A N 1
ATOM 618 C CA . MET A 1 85 ? 2.622 -13.318 -9.758 1.00 85.38 85 MET A CA 1
ATOM 619 C C . MET A 1 85 ? 3.171 -12.356 -8.700 1.00 85.38 85 MET A C 1
ATOM 621 O O . MET A 1 85 ? 3.355 -12.775 -7.555 1.00 85.38 85 MET A O 1
ATOM 625 N N . PRO A 1 86 ? 3.437 -11.085 -9.040 1.00 86.94 86 PRO A N 1
ATOM 626 C CA . PRO A 1 86 ? 3.862 -10.093 -8.064 1.00 86.94 86 PRO A CA 1
ATOM 627 C C . PRO A 1 86 ? 2.724 -9.730 -7.114 1.00 86.94 86 PRO A C 1
ATOM 629 O O . PRO A 1 86 ? 1.564 -9.612 -7.512 1.00 86.94 86 PRO A O 1
ATOM 632 N N . VAL A 1 87 ? 3.070 -9.413 -5.879 1.00 91.56 87 VAL A N 1
ATOM 633 C CA . VAL A 1 87 ? 2.191 -8.701 -4.962 1.00 91.56 87 VAL A CA 1
ATOM 634 C C . VAL A 1 87 ? 3.002 -7.592 -4.318 1.00 91.56 87 VAL A C 1
ATOM 636 O O . VAL A 1 87 ? 4.001 -7.843 -3.644 1.00 91.56 87 VAL A O 1
ATOM 639 N N . SER A 1 88 ? 2.572 -6.360 -4.564 1.00 92.50 88 SER A N 1
ATOM 640 C CA . SER A 1 88 ? 3.199 -5.141 -4.071 1.00 92.50 88 SER A CA 1
ATOM 641 C C . SER A 1 88 ? 2.128 -4.244 -3.460 1.00 92.50 88 SER A C 1
ATOM 643 O O . SER A 1 88 ? 1.049 -4.159 -4.044 1.00 92.50 88 SER A O 1
ATOM 645 N N . PRO A 1 89 ? 2.366 -3.617 -2.297 1.00 94.31 89 PRO A N 1
ATOM 646 C CA . PRO A 1 89 ? 1.315 -2.884 -1.601 1.00 94.31 89 PRO A CA 1
ATOM 647 C C . PRO A 1 89 ? 1.144 -1.435 -2.065 1.00 94.31 89 PRO A C 1
ATOM 649 O O . PRO A 1 89 ? 0.064 -0.879 -1.917 1.00 94.31 89 PRO A O 1
ATOM 652 N N . TRP A 1 90 ? 2.206 -0.801 -2.564 1.00 95.06 90 TRP A N 1
ATOM 653 C CA . TRP A 1 90 ? 2.276 0.651 -2.733 1.00 95.06 90 TRP A CA 1
ATOM 654 C C . TRP A 1 90 ? 3.350 1.025 -3.753 1.00 95.06 90 TRP A C 1
ATOM 656 O O . TRP A 1 90 ? 4.182 0.188 -4.068 1.00 95.06 90 TRP A O 1
ATOM 666 N N . PHE A 1 91 ? 3.383 2.258 -4.261 1.00 94.31 91 PHE A N 1
ATOM 667 C CA . PHE A 1 91 ? 4.554 2.779 -4.974 1.00 94.31 91 PHE A CA 1
ATOM 668 C C . PHE A 1 91 ? 4.623 4.301 -4.869 1.00 94.31 91 PHE A C 1
ATOM 670 O O . PHE A 1 91 ? 3.722 5.013 -5.311 1.00 94.31 91 PHE A O 1
ATOM 677 N N . TYR A 1 92 ? 5.750 4.812 -4.387 1.00 95.12 92 TYR A N 1
ATOM 678 C CA . TYR A 1 92 ? 6.089 6.229 -4.449 1.00 95.12 92 TYR A CA 1
ATOM 679 C C . TYR A 1 92 ? 7.602 6.396 -4.436 1.00 95.12 92 TYR A C 1
ATOM 681 O O . TYR A 1 92 ? 8.325 5.709 -3.722 1.00 95.12 92 TYR A O 1
ATOM 689 N N . THR A 1 93 ? 8.100 7.350 -5.210 1.00 94.88 93 THR A N 1
ATOM 690 C CA . THR A 1 93 ? 9.507 7.722 -5.153 1.00 94.88 93 THR A CA 1
ATOM 691 C C . THR A 1 93 ? 9.667 9.220 -5.351 1.00 94.88 93 THR A C 1
ATOM 693 O O . THR A 1 93 ? 9.021 9.828 -6.206 1.00 94.88 93 THR A O 1
ATOM 696 N N . ASN A 1 94 ? 10.569 9.821 -4.579 1.00 93.75 94 ASN A N 1
ATOM 697 C CA . ASN A 1 94 ? 11.047 11.185 -4.779 1.00 93.75 94 ASN A CA 1
ATOM 698 C C . ASN A 1 94 ? 12.561 11.205 -4.579 1.00 93.75 94 ASN A C 1
ATOM 700 O O . ASN A 1 94 ? 13.081 11.491 -3.502 1.00 93.75 94 ASN A O 1
ATOM 704 N N . LEU A 1 95 ? 13.266 10.832 -5.640 1.00 93.75 95 LEU A N 1
ATOM 705 C CA . LEU A 1 95 ? 14.709 10.681 -5.699 1.00 93.75 95 LEU A CA 1
ATOM 706 C C . LEU A 1 95 ? 15.277 11.558 -6.830 1.00 93.75 95 LEU A C 1
ATOM 708 O O . LEU A 1 95 ? 15.595 11.060 -7.919 1.00 93.75 95 LEU A O 1
ATOM 712 N N . PRO A 1 96 ? 15.443 12.877 -6.593 1.00 88.75 96 PRO A N 1
ATOM 713 C CA . PRO A 1 96 ? 15.880 13.825 -7.618 1.00 88.75 96 PRO A CA 1
ATOM 714 C C . PRO A 1 96 ? 17.249 13.502 -8.227 1.00 88.75 96 PRO A C 1
ATOM 716 O O . PRO A 1 96 ? 17.468 13.777 -9.405 1.00 88.75 96 PRO A O 1
ATOM 719 N N . LEU A 1 97 ? 18.148 12.863 -7.464 1.00 90.94 97 LEU A N 1
ATOM 720 C CA . LEU A 1 97 ? 19.462 12.411 -7.949 1.00 90.94 97 LEU A CA 1
ATOM 721 C C . LEU A 1 97 ? 19.358 11.458 -9.153 1.00 90.94 97 LEU A C 1
ATOM 723 O O . LEU A 1 97 ? 20.263 11.421 -9.983 1.00 90.94 97 LEU A O 1
ATOM 727 N N . TRP A 1 98 ? 18.241 10.737 -9.281 1.00 91.44 98 TRP A N 1
ATOM 728 C CA . TRP A 1 98 ? 17.954 9.828 -10.394 1.00 91.44 98 TRP A CA 1
ATOM 729 C C . TRP A 1 98 ? 16.780 10.309 -11.253 1.00 91.44 98 TRP A C 1
ATOM 731 O O . TRP A 1 98 ? 16.223 9.533 -12.024 1.00 91.44 98 TRP A O 1
ATOM 741 N N . SER A 1 99 ? 16.405 11.589 -11.139 1.00 91.00 99 SER A N 1
ATOM 742 C CA . SER A 1 99 ? 15.259 12.177 -11.846 1.00 91.00 99 SER A CA 1
ATOM 743 C C . SER A 1 99 ? 13.943 11.427 -11.596 1.00 91.00 99 SER A C 1
ATOM 745 O O . SER A 1 99 ? 13.125 11.297 -12.508 1.00 91.00 99 SER A O 1
ATOM 747 N N . LYS A 1 100 ? 13.741 10.927 -10.366 1.00 92.31 100 LYS A N 1
ATOM 748 C CA . LYS A 1 100 ? 12.502 10.253 -9.970 1.00 92.31 100 LYS A CA 1
ATOM 749 C C . LYS A 1 100 ? 11.648 11.106 -9.044 1.00 92.31 100 LYS A C 1
ATOM 751 O O . LYS A 1 100 ? 12.164 11.622 -8.059 1.00 92.31 100 LYS A O 1
ATOM 756 N N . ASN A 1 101 ? 10.367 11.262 -9.376 1.00 93.44 101 ASN A N 1
ATOM 757 C CA . ASN A 1 101 ? 9.377 11.974 -8.563 1.00 93.44 101 ASN A CA 1
ATOM 758 C C . ASN A 1 101 ? 7.940 11.663 -9.027 1.00 93.44 101 ASN A C 1
ATOM 760 O O . ASN A 1 101 ? 7.306 12.469 -9.717 1.00 93.44 101 ASN A O 1
ATOM 764 N N . TRP A 1 102 ? 7.444 10.472 -8.704 1.00 93.31 102 TRP A N 1
ATOM 765 C CA . TRP A 1 102 ? 6.096 10.044 -9.077 1.00 93.31 102 TRP A CA 1
ATOM 766 C C . TRP A 1 102 ? 5.554 8.982 -8.120 1.00 93.31 102 TRP A C 1
ATOM 768 O O . TRP A 1 102 ? 6.302 8.374 -7.352 1.00 93.31 102 TRP A O 1
ATOM 778 N N . LEU A 1 103 ? 4.247 8.760 -8.200 1.00 93.06 103 LEU A N 1
ATOM 779 C CA . LEU A 1 103 ? 3.555 7.633 -7.587 1.00 93.06 103 LEU A CA 1
ATOM 780 C C . LEU A 1 103 ? 2.743 6.870 -8.636 1.00 93.06 103 LEU A C 1
ATOM 782 O O . LEU A 1 103 ? 2.438 7.396 -9.713 1.00 93.06 103 LEU A O 1
ATOM 786 N N . TRP A 1 104 ? 2.373 5.646 -8.287 1.00 90.19 104 TRP A N 1
ATOM 787 C CA . TRP A 1 104 ? 1.287 4.917 -8.933 1.00 90.19 104 TRP A CA 1
ATOM 788 C C . TRP A 1 104 ? 0.193 4.672 -7.907 1.00 90.19 104 TRP A C 1
ATOM 790 O O . TRP A 1 104 ? 0.471 4.680 -6.715 1.00 90.19 104 TRP A O 1
ATOM 800 N N . ARG A 1 105 ? -1.036 4.447 -8.381 1.00 89.12 105 ARG A N 1
ATOM 801 C CA . ARG A 1 105 ? -2.183 4.179 -7.511 1.00 89.12 105 ARG A CA 1
ATOM 802 C C . ARG A 1 105 ? -1.873 3.009 -6.574 1.00 89.12 105 ARG A C 1
ATOM 804 O O . ARG A 1 105 ? -1.709 1.881 -7.048 1.00 89.12 105 ARG A O 1
ATOM 811 N N . GLY A 1 106 ? -1.796 3.308 -5.281 1.00 91.50 106 GLY A N 1
ATOM 812 C CA . GLY A 1 106 ? -1.500 2.352 -4.215 1.00 91.50 106 GLY A CA 1
ATOM 813 C C . GLY A 1 106 ? -2.674 2.100 -3.269 1.00 91.50 106 GLY A C 1
ATOM 814 O O . GLY A 1 106 ? -2.690 1.063 -2.616 1.00 91.50 106 GLY A O 1
ATOM 815 N N . ASP A 1 107 ? -3.654 3.009 -3.237 1.00 93.56 107 ASP A N 1
ATOM 816 C CA . ASP A 1 107 ? -4.804 3.044 -2.316 1.00 93.56 107 ASP A CA 1
ATOM 817 C C . ASP A 1 107 ? -5.356 1.664 -1.910 1.00 93.56 107 ASP A C 1
ATOM 819 O O . ASP A 1 107 ? -5.309 1.314 -0.731 1.00 93.56 107 ASP A O 1
ATOM 823 N N . ASP A 1 108 ? -5.794 0.857 -2.881 1.00 93.81 108 ASP A N 1
ATOM 824 C CA . ASP A 1 108 ? -6.389 -0.473 -2.657 1.00 93.81 108 ASP A CA 1
ATOM 825 C C . ASP A 1 108 ? -5.460 -1.628 -3.111 1.00 93.81 108 ASP A C 1
ATOM 827 O O . ASP A 1 108 ? -5.799 -2.810 -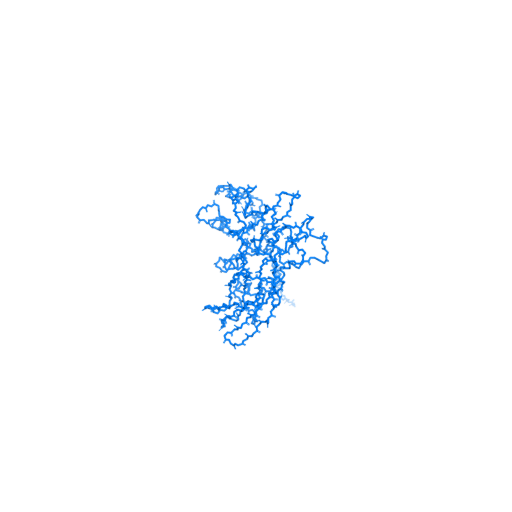3.007 1.00 93.81 108 ASP A O 1
ATOM 831 N N . LEU A 1 109 ? -4.258 -1.308 -3.616 1.00 91.81 109 LEU A N 1
ATOM 832 C CA . LEU A 1 109 ? -3.422 -2.222 -4.410 1.00 91.81 109 LEU A CA 1
ATOM 833 C C . LEU A 1 109 ? -3.048 -3.505 -3.659 1.00 91.81 109 LEU A C 1
ATOM 835 O O . LEU A 1 109 ? -3.044 -4.584 -4.255 1.00 91.81 109 LEU A O 1
ATOM 839 N N . TRP A 1 110 ? -2.742 -3.402 -2.364 1.00 95.44 110 TRP A N 1
ATOM 840 C CA . TRP A 1 110 ? -2.393 -4.562 -1.545 1.00 95.44 110 TRP A CA 1
ATOM 841 C C . TRP A 1 110 ? -3.523 -5.594 -1.495 1.00 95.44 110 TRP A C 1
ATOM 843 O O . TRP A 1 110 ? -3.276 -6.783 -1.695 1.00 95.44 110 TRP A O 1
ATOM 853 N N . HIS A 1 111 ? -4.758 -5.147 -1.257 1.00 95.44 111 HIS A N 1
ATOM 854 C CA . HIS A 1 111 ? -5.921 -6.028 -1.208 1.00 95.44 111 HIS A CA 1
ATOM 855 C C . HIS A 1 111 ? -6.266 -6.562 -2.599 1.00 95.44 111 HIS A C 1
ATOM 857 O O . HIS A 1 111 ? -6.322 -7.776 -2.786 1.00 95.44 111 HIS A O 1
ATOM 863 N N . ASP A 1 112 ? -6.367 -5.674 -3.590 1.00 92.06 112 ASP A N 1
ATOM 864 C CA . ASP A 1 112 ? -6.739 -6.034 -4.959 1.00 92.06 112 ASP A CA 1
ATOM 865 C C . ASP A 1 112 ? -5.775 -7.057 -5.576 1.00 92.06 112 ASP A C 1
ATOM 867 O O . ASP A 1 112 ? -6.190 -7.957 -6.309 1.00 92.06 112 ASP A O 1
ATOM 871 N N . ARG A 1 113 ? -4.469 -6.961 -5.283 1.00 90.44 113 ARG A N 1
ATOM 872 C CA . ARG A 1 113 ? -3.488 -7.943 -5.767 1.00 90.44 113 ARG A CA 1
ATOM 873 C C . ARG A 1 113 ? -3.633 -9.298 -5.105 1.00 90.44 113 ARG A C 1
ATOM 875 O O . ARG A 1 113 ? -3.457 -10.305 -5.788 1.00 90.44 113 ARG A O 1
ATOM 882 N N . TRP A 1 114 ? -3.949 -9.347 -3.816 1.00 94.56 114 TRP A N 1
ATOM 883 C CA . TRP A 1 114 ? -4.209 -10.618 -3.154 1.00 94.56 114 TRP A CA 1
ATOM 884 C C . TRP A 1 114 ? -5.506 -11.260 -3.638 1.00 94.56 114 TRP A C 1
ATOM 886 O O . TRP A 1 114 ? -5.496 -12.460 -3.895 1.00 94.56 114 TRP A O 1
ATOM 896 N N . ASP A 1 115 ? -6.567 -10.488 -3.863 1.00 91.31 115 ASP A N 1
ATOM 897 C CA . ASP A 1 115 ? -7.803 -10.999 -4.469 1.00 91.31 115 ASP A CA 1
ATOM 898 C C . ASP A 1 115 ? -7.536 -11.584 -5.863 1.00 91.31 115 ASP A C 1
ATOM 900 O O . ASP A 1 115 ? -7.920 -12.719 -6.146 1.00 91.31 115 ASP A O 1
ATOM 904 N N . GLN A 1 116 ? -6.748 -10.895 -6.693 1.00 87.12 116 GLN A N 1
ATOM 905 C CA . GLN A 1 116 ? -6.314 -11.440 -7.983 1.00 87.12 116 GLN A CA 1
ATOM 906 C C . GLN A 1 116 ? -5.478 -12.725 -7.834 1.00 87.12 116 GLN A C 1
ATOM 908 O O . GLN A 1 116 ? -5.616 -13.633 -8.648 1.00 87.12 116 GLN A O 1
ATOM 913 N N . VAL A 1 117 ? -4.616 -12.843 -6.814 1.00 89.69 117 VAL A N 1
ATOM 914 C CA . VAL A 1 117 ? -3.880 -14.095 -6.537 1.00 89.69 117 VAL A CA 1
ATOM 915 C C . VAL A 1 117 ? -4.846 -15.232 -6.201 1.00 89.69 117 VAL A C 1
ATOM 917 O O . VAL A 1 117 ? -4.627 -16.367 -6.632 1.00 89.69 117 VAL A O 1
ATOM 920 N N . LEU A 1 118 ? -5.902 -14.949 -5.433 1.00 90.12 118 LEU A N 1
ATOM 921 C CA . LEU A 1 118 ? -6.912 -15.939 -5.067 1.00 90.12 118 LEU A CA 1
ATOM 922 C C . LEU A 1 118 ? -7.746 -16.382 -6.275 1.00 90.12 118 LEU A C 1
ATOM 924 O O . LEU A 1 118 ? -8.038 -17.576 -6.373 1.00 90.12 118 LEU A O 1
ATOM 928 N N . ASP A 1 119 ? -8.048 -15.474 -7.200 1.00 85.00 119 ASP A N 1
ATOM 929 C CA . ASP A 1 119 ? -8.783 -15.771 -8.433 1.00 85.00 119 ASP A CA 1
ATOM 930 C C . ASP A 1 119 ? -7.935 -16.538 -9.461 1.00 85.00 119 ASP A C 1
ATOM 932 O O . ASP A 1 119 ? -8.380 -17.543 -10.018 1.00 85.00 119 ASP A O 1
ATOM 936 N N . GLU A 1 120 ? -6.699 -16.093 -9.703 1.00 82.75 120 GLU A N 1
ATOM 937 C CA . GLU A 1 120 ? -5.829 -16.646 -10.750 1.00 82.75 120 GLU A CA 1
ATOM 938 C C . GLU A 1 120 ? -5.130 -17.949 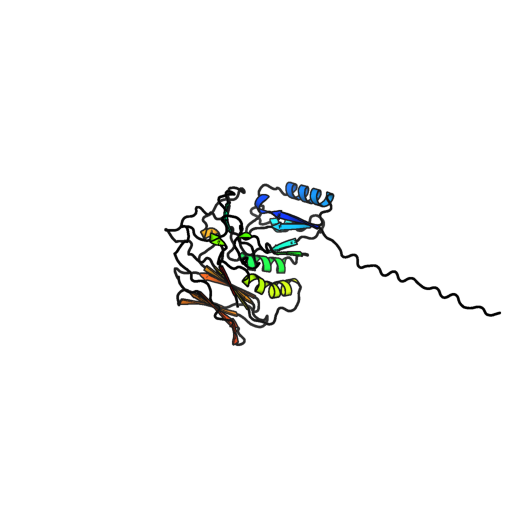-10.334 1.00 82.75 120 GLU A C 1
ATOM 940 O O . GLU A 1 120 ? -4.778 -18.760 -11.191 1.00 82.75 120 GLU A O 1
ATOM 945 N N . GLN A 1 121 ? -4.909 -18.164 -9.029 1.00 85.38 121 GLN A N 1
ATOM 946 C CA . GLN A 1 121 ? -4.191 -19.328 -8.485 1.00 85.38 121 GLN A CA 1
ATOM 947 C C . GLN A 1 121 ? -2.834 -19.582 -9.186 1.00 85.38 121 GLN A C 1
ATOM 949 O O . GLN A 1 121 ? -2.601 -20.669 -9.733 1.00 85.38 121 GLN A O 1
ATOM 954 N N . PRO A 1 122 ? -1.912 -18.596 -9.200 1.00 84.62 122 PRO A N 1
ATOM 955 C CA . PRO A 1 122 ? -0.619 -18.747 -9.861 1.00 84.62 122 PRO A CA 1
ATOM 956 C C . PRO A 1 122 ? 0.214 -19.846 -9.190 1.00 84.62 122 PRO A C 1
ATOM 958 O O . PRO A 1 122 ? 0.028 -20.159 -8.021 1.00 84.62 122 PRO A O 1
ATOM 961 N N . ALA A 1 123 ? 1.189 -20.415 -9.902 1.00 82.94 123 ALA A N 1
ATOM 962 C CA . ALA A 1 123 ? 2.082 -21.418 -9.310 1.00 82.94 123 ALA A CA 1
ATOM 963 C C . ALA A 1 123 ? 3.008 -20.818 -8.232 1.00 82.94 123 ALA A C 1
ATOM 965 O O . ALA A 1 123 ? 3.417 -21.509 -7.296 1.00 82.94 123 ALA A O 1
ATOM 966 N N . PHE A 1 124 ? 3.354 -19.536 -8.378 1.00 86.38 124 PHE A N 1
ATOM 967 C CA . PHE A 1 124 ? 4.234 -18.811 -7.472 1.00 86.38 124 PHE A CA 1
ATOM 968 C C . PHE A 1 124 ? 3.728 -17.386 -7.245 1.00 86.38 124 PHE A C 1
ATOM 970 O O . PHE A 1 124 ? 3.160 -16.771 -8.145 1.00 86.38 124 PHE A O 1
ATOM 977 N N . VAL A 1 125 ? 4.010 -16.855 -6.057 1.00 90.75 125 VAL A N 1
ATOM 978 C CA . VAL A 1 125 ? 3.775 -15.456 -5.686 1.00 90.75 125 VAL A CA 1
ATOM 979 C C . VAL A 1 125 ? 5.117 -14.829 -5.304 1.00 90.75 125 VAL A C 1
ATOM 981 O O . VAL A 1 125 ? 5.861 -15.418 -4.516 1.00 90.75 125 VAL A O 1
ATOM 984 N N . GLU A 1 126 ? 5.429 -13.658 -5.856 1.00 91.31 126 GLU A N 1
ATOM 985 C CA . GLU A 1 126 ? 6.578 -12.825 -5.483 1.00 91.31 126 GLU A CA 1
ATOM 986 C C . GLU A 1 126 ? 6.095 -11.649 -4.638 1.00 91.31 126 GLU A C 1
ATOM 988 O O . GLU A 1 126 ? 5.285 -10.848 -5.090 1.00 91.31 126 GLU A O 1
ATOM 993 N N . ILE A 1 127 ? 6.623 -11.502 -3.426 1.00 93.94 127 ILE A N 1
ATOM 994 C CA . ILE A 1 127 ? 6.394 -10.294 -2.635 1.00 93.94 127 ILE A CA 1
ATOM 995 C C . ILE A 1 127 ? 7.379 -9.213 -3.082 1.00 93.94 127 ILE A C 1
ATOM 997 O O . ILE A 1 127 ? 8.593 -9.367 -2.927 1.00 93.94 127 ILE A O 1
ATOM 1001 N N . LEU A 1 128 ? 6.842 -8.107 -3.589 1.00 90.69 128 LEU A N 1
ATOM 1002 C CA . LEU A 1 128 ? 7.590 -6.960 -4.087 1.00 90.69 128 LEU A CA 1
ATOM 1003 C C . LEU A 1 128 ? 7.341 -5.740 -3.194 1.00 90.69 128 LEU A C 1
ATOM 1005 O O . LEU A 1 128 ? 6.323 -5.073 -3.318 1.00 90.69 128 LEU A O 1
ATOM 1009 N N . THR A 1 129 ? 8.245 -5.409 -2.278 1.00 93.38 129 THR A N 1
ATOM 1010 C CA . THR A 1 129 ? 9.533 -6.066 -1.985 1.00 93.38 129 THR A CA 1
ATOM 1011 C C . THR A 1 129 ? 9.765 -6.192 -0.490 1.00 93.38 129 THR A C 1
ATOM 1013 O O . THR A 1 129 ? 9.027 -5.669 0.339 1.00 93.38 129 THR A O 1
ATOM 1016 N N . TRP A 1 130 ? 10.834 -6.893 -0.116 1.00 95.50 130 TRP A N 1
ATOM 1017 C CA . TRP A 1 130 ? 11.260 -6.921 1.277 1.00 95.50 130 TRP A CA 1
ATOM 1018 C C . TRP A 1 130 ? 11.766 -5.550 1.753 1.00 95.50 130 TRP A C 1
ATOM 1020 O O . TRP A 1 130 ? 11.453 -5.140 2.864 1.00 95.50 130 TRP A O 1
ATOM 1030 N N . ASN A 1 131 ? 12.552 -4.836 0.944 1.00 95.56 131 ASN A N 1
ATOM 1031 C CA . ASN A 1 131 ? 13.335 -3.698 1.429 1.00 95.56 131 ASN A CA 1
ATOM 1032 C C . ASN A 1 131 ? 13.652 -2.624 0.377 1.00 95.56 131 ASN A C 1
ATOM 1034 O O . ASN A 1 131 ? 14.668 -1.941 0.494 1.00 95.56 131 ASN A O 1
ATOM 1038 N N . ASP A 1 132 ? 12.829 -2.461 -0.657 1.00 95.25 132 ASP A N 1
ATOM 1039 C CA . ASP A 1 132 ? 13.001 -1.317 -1.556 1.00 95.25 132 ASP A CA 1
ATOM 1040 C C . ASP A 1 132 ? 12.391 -0.053 -0.941 1.00 95.25 132 ASP A C 1
ATOM 1042 O O . ASP A 1 132 ? 11.248 0.328 -1.197 1.00 95.25 132 ASP A O 1
ATOM 1046 N N . TRP A 1 133 ? 13.164 0.576 -0.058 1.00 96.62 133 TRP A N 1
ATOM 1047 C CA . TRP A 1 133 ? 12.749 1.790 0.634 1.00 96.62 133 TRP A CA 1
ATOM 1048 C C . TRP A 1 133 ? 12.619 2.997 -0.299 1.00 96.62 133 TRP A C 1
ATOM 1050 O O . TRP A 1 133 ? 11.779 3.856 -0.059 1.00 96.62 133 TRP A O 1
ATOM 1060 N N . GLY A 1 134 ? 13.429 3.074 -1.361 1.00 95.75 134 GLY A N 1
ATOM 1061 C CA . GLY A 1 134 ? 13.441 4.222 -2.275 1.00 95.75 134 GLY A CA 1
ATOM 1062 C C . GLY A 1 134 ? 12.252 4.280 -3.238 1.00 95.75 134 GLY A C 1
ATOM 1063 O O . GLY A 1 134 ? 12.014 5.322 -3.852 1.00 95.75 134 GLY A O 1
ATOM 1064 N N . GLU A 1 135 ? 11.526 3.172 -3.383 1.00 95.31 135 GLU A N 1
ATOM 1065 C CA . GLU A 1 135 ? 10.308 3.069 -4.197 1.00 95.31 135 GLU A CA 1
ATOM 1066 C C . GLU A 1 135 ? 9.059 2.743 -3.359 1.00 95.31 135 GLU A C 1
ATOM 1068 O O . GLU A 1 135 ? 7.978 2.503 -3.899 1.00 95.31 135 GLU A O 1
ATOM 1073 N N . SER A 1 136 ? 9.178 2.803 -2.026 1.00 96.88 136 SER A N 1
ATOM 1074 C CA . SER A 1 136 ? 8.051 2.746 -1.089 1.00 96.88 136 SER A CA 1
ATOM 1075 C C . SER A 1 136 ? 7.186 1.483 -1.156 1.00 96.88 136 SER A C 1
ATOM 1077 O O . SER A 1 136 ? 6.084 1.469 -0.628 1.00 96.88 136 SER A O 1
ATOM 1079 N N . HIS A 1 137 ? 7.675 0.391 -1.735 1.00 94.75 137 HIS A N 1
ATOM 1080 C CA . HIS A 1 137 ? 6.936 -0.875 -1.784 1.00 94.75 137 HIS A CA 1
ATOM 1081 C C . HIS A 1 137 ? 7.509 -1.960 -0.873 1.00 94.75 137 HIS A C 1
ATOM 1083 O O . HIS A 1 137 ? 7.186 -3.138 -1.003 1.00 94.75 137 HIS A O 1
ATOM 1089 N N . TYR A 1 138 ? 8.388 -1.584 0.052 1.00 96.88 138 TYR A N 1
ATOM 1090 C CA . TYR A 1 138 ? 8.899 -2.481 1.080 1.00 96.88 138 TYR A CA 1
ATOM 1091 C C . TYR A 1 138 ? 7.782 -2.928 2.030 1.00 96.88 138 TYR A C 1
ATOM 1093 O O . TYR A 1 138 ? 6.908 -2.138 2.371 1.00 96.88 138 TYR A O 1
ATOM 1101 N N . ILE A 1 139 ? 7.857 -4.170 2.506 1.00 97.25 139 ILE A N 1
ATOM 1102 C CA . ILE A 1 139 ? 7.053 -4.665 3.637 1.00 97.25 139 ILE A CA 1
ATOM 1103 C C . ILE A 1 139 ? 7.915 -5.117 4.820 1.00 97.25 139 ILE A C 1
ATOM 1105 O O . ILE A 1 139 ? 7.403 -5.502 5.866 1.00 97.25 139 ILE A O 1
ATOM 1109 N N . GLY A 1 140 ? 9.239 -5.123 4.656 1.00 96.00 140 GLY A N 1
ATOM 1110 C CA . GLY A 1 140 ? 10.171 -5.413 5.733 1.00 96.00 140 GLY A CA 1
ATOM 1111 C C . GLY A 1 140 ? 10.288 -4.240 6.713 1.00 96.00 140 GLY A C 1
ATOM 1112 O O . GLY A 1 140 ? 9.998 -3.094 6.354 1.00 96.00 140 GLY A O 1
ATOM 1113 N N . PRO A 1 141 ? 10.760 -4.495 7.945 1.00 95.19 141 PRO A N 1
ATOM 1114 C CA . PRO A 1 141 ? 10.974 -3.441 8.927 1.00 95.19 141 PRO A CA 1
ATOM 1115 C C . PRO A 1 141 ? 11.917 -2.348 8.409 1.00 95.19 141 PRO A C 1
ATOM 1117 O O . PRO A 1 141 ? 12.907 -2.634 7.726 1.00 95.19 141 PRO A O 1
ATOM 1120 N N . ILE A 1 142 ? 11.644 -1.096 8.789 1.00 94.69 142 ILE A N 1
ATOM 1121 C CA . ILE A 1 142 ? 12.570 0.021 8.562 1.00 94.69 142 ILE A CA 1
ATOM 1122 C C . ILE A 1 142 ? 13.915 -0.318 9.232 1.00 94.69 142 ILE A C 1
ATOM 1124 O O . ILE A 1 142 ? 13.930 -0.801 10.370 1.00 94.69 142 ILE A O 1
ATOM 1128 N N . PRO A 1 143 ? 15.054 -0.094 8.553 1.00 91.44 143 PRO A N 1
ATOM 1129 C CA . PRO A 1 143 ? 16.357 -0.428 9.100 1.00 91.44 143 PRO A CA 1
ATOM 1130 C C . PRO A 1 143 ? 16.652 0.430 10.342 1.00 91.44 143 PRO A C 1
ATOM 1132 O O . PRO A 1 143 ? 16.190 1.567 10.442 1.00 91.44 143 PRO A O 1
ATOM 1135 N N . PRO A 1 144 ? 17.458 -0.074 11.296 1.00 88.25 144 PRO A N 1
ATOM 1136 C CA . PRO A 1 144 ? 17.759 0.646 12.537 1.00 88.25 144 PRO A CA 1
ATOM 1137 C C . PRO A 1 144 ? 18.521 1.960 12.303 1.00 88.25 144 PRO A C 1
ATOM 1139 O O . PRO A 1 144 ? 18.552 2.825 13.176 1.00 88.25 144 PRO A O 1
ATOM 1142 N N . THR A 1 145 ? 19.160 2.091 11.142 1.00 86.88 145 THR A N 1
ATOM 1143 C CA . THR A 1 145 ? 19.867 3.281 10.676 1.00 86.88 145 THR A CA 1
ATOM 1144 C C . THR A 1 145 ? 19.502 3.546 9.220 1.00 86.88 145 THR A C 1
ATOM 1146 O O . THR A 1 145 ? 19.206 2.620 8.465 1.00 86.88 145 THR A O 1
ATOM 1149 N N . ASP A 1 146 ? 19.592 4.803 8.801 1.00 87.56 146 ASP A N 1
ATOM 1150 C CA . ASP A 1 146 ? 19.320 5.235 7.426 1.00 87.56 146 ASP A CA 1
ATOM 1151 C C . ASP A 1 146 ? 20.366 4.759 6.403 1.00 87.56 146 ASP A C 1
ATOM 1153 O O . ASP A 1 146 ? 20.149 4.876 5.206 1.00 87.56 146 ASP A O 1
ATOM 1157 N N . SER A 1 147 ? 21.464 4.143 6.844 1.00 90.06 147 SER A N 1
ATOM 1158 C CA . SER A 1 147 ? 22.553 3.665 5.981 1.00 90.06 147 SER A CA 1
ATOM 1159 C C . SER A 1 147 ? 22.150 2.649 4.906 1.00 90.06 147 SER A C 1
ATOM 1161 O O . SER A 1 147 ? 22.917 2.420 3.975 1.00 90.06 147 SER A O 1
ATOM 1163 N N . ALA A 1 148 ? 21.014 1.966 5.072 1.00 91.31 148 ALA A N 1
ATOM 1164 C CA . ALA A 1 148 ? 20.482 1.031 4.077 1.00 91.31 148 ALA A CA 1
ATOM 1165 C C . ALA A 1 148 ? 19.421 1.676 3.165 1.00 91.31 148 ALA A C 1
ATOM 1167 O O . ALA A 1 148 ? 19.034 1.083 2.161 1.00 91.31 148 ALA A O 1
ATOM 1168 N N . ILE A 1 149 ? 18.962 2.880 3.510 1.00 95.00 149 ILE A N 1
ATOM 1169 C CA . ILE A 1 149 ? 17.975 3.642 2.753 1.00 95.00 149 ILE A CA 1
ATOM 1170 C C . ILE A 1 149 ? 18.719 4.406 1.646 1.00 95.00 149 ILE A C 1
ATOM 1172 O O . ILE A 1 149 ? 19.734 5.039 1.937 1.00 95.00 149 ILE A O 1
ATOM 1176 N N . PRO A 1 150 ? 18.249 4.375 0.384 1.00 95.06 150 PRO A N 1
ATOM 1177 C CA . PRO A 1 150 ? 18.872 5.137 -0.696 1.00 95.06 150 PRO A CA 1
ATOM 1178 C C . PRO A 1 150 ? 19.032 6.626 -0.360 1.00 95.06 150 PRO A C 1
ATOM 1180 O O . PRO A 1 150 ? 18.136 7.235 0.231 1.00 95.06 150 PRO A O 1
ATOM 1183 N N . ASP A 1 151 ? 20.150 7.228 -0.775 1.00 94.00 151 ASP A N 1
ATOM 1184 C CA . ASP A 1 151 ? 20.427 8.648 -0.536 1.00 94.00 151 ASP A CA 1
ATOM 1185 C C . ASP A 1 151 ? 19.260 9.525 -1.020 1.00 94.00 151 ASP A C 1
ATOM 1187 O O . ASP A 1 151 ? 18.878 9.505 -2.188 1.00 94.00 151 ASP A O 1
ATOM 1191 N N . GLY A 1 152 ? 18.684 10.313 -0.111 1.00 91.88 152 GLY A N 1
ATOM 1192 C CA . GLY A 1 152 ? 17.524 11.165 -0.393 1.00 91.88 152 GLY A CA 1
ATOM 1193 C C . GLY A 1 152 ? 16.155 10.524 -0.132 1.00 91.88 152 GLY A C 1
ATOM 1194 O O . GLY A 1 152 ? 15.175 11.263 -0.105 1.00 91.88 152 GLY A O 1
ATOM 1195 N N . ALA A 1 153 ? 16.067 9.213 0.136 1.00 94.94 153 ALA A N 1
ATOM 1196 C CA . ALA A 1 153 ? 14.806 8.554 0.504 1.00 94.94 153 ALA A CA 1
ATOM 1197 C C . ALA A 1 153 ? 14.424 8.711 1.985 1.00 94.94 153 ALA A C 1
ATOM 1199 O O . ALA A 1 153 ? 13.245 8.680 2.337 1.00 94.94 153 ALA A O 1
ATOM 1200 N N . GLY A 1 154 ? 15.409 8.946 2.859 1.00 93.69 154 GLY A N 1
ATOM 1201 C CA . GLY A 1 154 ? 15.209 9.097 4.306 1.00 93.69 154 GLY A CA 1
ATOM 1202 C C . GLY A 1 154 ? 14.009 9.971 4.718 1.00 93.69 154 GLY A C 1
ATOM 1203 O O . GLY A 1 154 ? 13.233 9.523 5.560 1.00 93.69 154 GLY A O 1
ATOM 1204 N N . PRO A 1 155 ? 13.786 11.161 4.120 1.00 91.38 155 PRO A N 1
ATOM 1205 C CA . PRO A 1 155 ? 12.672 12.041 4.480 1.00 91.38 155 PRO A CA 1
ATOM 1206 C C . PRO A 1 155 ? 11.262 11.451 4.328 1.00 91.38 155 PRO A C 1
ATOM 1208 O O . PRO A 1 155 ? 10.379 11.871 5.069 1.00 91.38 155 PRO A O 1
ATOM 1211 N N . TYR A 1 156 ? 11.036 10.516 3.396 1.00 93.06 156 TYR A N 1
ATOM 1212 C CA . TYR A 1 156 ? 9.724 9.875 3.208 1.00 93.06 156 TYR A CA 1
ATOM 1213 C C . TYR A 1 156 ? 9.651 8.429 3.717 1.00 93.06 156 TYR A C 1
ATOM 1215 O O . TYR A 1 156 ? 8.558 7.876 3.845 1.00 93.06 156 TYR A O 1
ATOM 1223 N N . VAL A 1 157 ? 10.796 7.826 4.043 1.00 95.50 157 VAL A N 1
ATOM 1224 C CA . VAL A 1 157 ? 10.885 6.460 4.580 1.00 95.50 157 VAL A CA 1
ATOM 1225 C C . VAL A 1 157 ? 10.914 6.463 6.104 1.00 95.50 157 VAL A C 1
ATOM 1227 O O . VAL A 1 157 ? 10.178 5.717 6.745 1.00 95.50 157 VAL A O 1
ATOM 1230 N N . MET A 1 158 ? 11.747 7.309 6.716 1.00 92.00 158 MET A N 1
ATOM 1231 C CA . MET A 1 158 ? 11.895 7.321 8.170 1.00 92.00 158 MET A CA 1
ATOM 1232 C C . MET A 1 158 ? 10.570 7.729 8.822 1.00 92.00 158 MET A C 1
ATOM 1234 O O . MET A 1 158 ? 10.022 8.788 8.520 1.00 92.00 158 MET A O 1
ATOM 1238 N N . ASN A 1 159 ? 10.078 6.893 9.740 1.00 91.06 159 ASN A N 1
ATOM 1239 C CA . ASN A 1 159 ? 8.773 7.008 10.409 1.00 91.06 159 ASN A CA 1
ATOM 1240 C C . ASN A 1 159 ? 7.537 6.672 9.553 1.00 91.06 159 ASN A C 1
ATOM 1242 O O . ASN A 1 159 ? 6.431 7.008 9.965 1.00 91.06 159 ASN A O 1
ATOM 1246 N N . ASN A 1 160 ? 7.693 5.987 8.417 1.00 95.31 160 ASN A N 1
ATOM 1247 C CA . ASN A 1 160 ? 6.577 5.455 7.623 1.00 95.31 160 ASN A CA 1
ATOM 1248 C C . ASN A 1 160 ? 6.662 3.918 7.556 1.00 95.31 160 ASN A C 1
ATOM 1250 O O . ASN A 1 160 ? 7.044 3.376 6.529 1.00 95.31 160 ASN A O 1
ATOM 1254 N N . PRO A 1 161 ? 6.432 3.195 8.670 1.00 97.12 161 PRO A N 1
ATOM 1255 C CA . PRO A 1 161 ? 6.556 1.740 8.704 1.00 97.12 161 PRO A CA 1
ATOM 1256 C C . PRO A 1 161 ? 5.518 1.070 7.804 1.00 97.12 161 PRO A C 1
ATOM 1258 O O . PRO A 1 161 ? 4.391 1.545 7.704 1.00 97.12 161 PRO A O 1
ATOM 1261 N N . HIS A 1 162 ? 5.910 -0.047 7.187 1.00 98.00 162 HIS A N 1
ATOM 1262 C CA . HIS A 1 162 ? 5.074 -0.876 6.308 1.00 98.00 162 HIS A CA 1
ATOM 1263 C C . HIS A 1 162 ? 4.912 -2.320 6.825 1.00 98.00 162 HIS A C 1
ATOM 1265 O O . HIS A 1 162 ? 4.228 -3.142 6.219 1.00 98.00 162 HIS A O 1
ATOM 1271 N N . ASP A 1 163 ? 5.550 -2.661 7.946 1.00 95.75 163 ASP A N 1
ATOM 1272 C CA . ASP A 1 163 ? 5.660 -4.030 8.457 1.00 95.75 163 ASP A CA 1
ATOM 1273 C C . ASP A 1 163 ? 4.345 -4.595 9.009 1.00 95.75 163 ASP A C 1
ATOM 1275 O O . ASP A 1 163 ? 4.210 -5.811 9.139 1.00 95.75 163 ASP A O 1
ATOM 1279 N N . ALA A 1 164 ? 3.334 -3.756 9.251 1.00 97.38 164 ALA A N 1
ATOM 1280 C CA . ALA A 1 164 ? 1.986 -4.222 9.563 1.00 97.38 164 ALA A CA 1
ATOM 1281 C C . ALA A 1 164 ? 1.369 -5.066 8.427 1.00 97.38 164 ALA A C 1
ATOM 1283 O O . ALA A 1 164 ? 0.673 -6.034 8.727 1.00 97.38 164 ALA A O 1
ATOM 1284 N N . TRP A 1 165 ? 1.712 -4.822 7.153 1.00 97.94 165 TRP A N 1
ATOM 1285 C CA . TRP A 1 165 ? 1.279 -5.686 6.042 1.00 97.94 165 TRP A CA 1
ATOM 1286 C C . TRP A 1 165 ? 1.808 -7.127 6.151 1.00 97.94 165 TRP A C 1
ATOM 1288 O O . TRP A 1 165 ? 1.197 -8.047 5.606 1.00 97.94 165 TRP A O 1
ATOM 1298 N N . LEU A 1 166 ? 2.895 -7.386 6.897 1.00 96.75 166 LEU A N 1
ATOM 1299 C CA . LEU A 1 166 ? 3.364 -8.760 7.146 1.00 96.75 166 LEU A CA 1
ATOM 1300 C C . LEU A 1 166 ? 2.342 -9.591 7.927 1.00 96.75 166 LEU A C 1
ATOM 1302 O O . LEU A 1 166 ? 2.317 -10.813 7.778 1.00 96.75 166 LEU A O 1
ATOM 1306 N N . LYS A 1 167 ? 1.508 -8.945 8.750 1.00 95.75 167 LYS A N 1
ATOM 1307 C CA . LYS A 1 167 ? 0.477 -9.609 9.557 1.00 95.75 167 LYS A CA 1
ATOM 1308 C C . LYS A 1 167 ? -0.715 -10.077 8.715 1.00 95.75 167 LYS A C 1
ATOM 1310 O O . LYS A 1 167 ? -1.416 -10.999 9.119 1.00 95.75 167 LYS A O 1
ATOM 1315 N N . ASP A 1 168 ? -0.875 -9.538 7.509 1.00 97.62 168 ASP A N 1
ATOM 1316 C CA . ASP A 1 168 ? -1.905 -9.964 6.556 1.00 97.62 168 ASP A CA 1
ATOM 1317 C C . ASP A 1 168 ? -1.530 -11.289 5.874 1.00 97.62 168 ASP A C 1
ATOM 1319 O O . ASP A 1 168 ? -2.385 -12.119 5.547 1.00 97.62 168 ASP A O 1
ATOM 1323 N N . LEU A 1 169 ? -0.223 -11.506 5.670 1.00 97.06 169 LEU A N 1
ATOM 1324 C CA . LEU A 1 169 ? 0.309 -12.619 4.884 1.00 97.06 169 LEU A CA 1
ATOM 1325 C C . LEU A 1 169 ? -0.150 -13.999 5.372 1.00 97.06 169 LEU A C 1
ATOM 1327 O O . LEU A 1 169 ? -0.518 -14.806 4.522 1.00 97.06 169 LEU A O 1
ATOM 1331 N N . PRO A 1 170 ? -0.179 -14.326 6.679 1.00 96.50 170 PRO A N 1
ATOM 1332 C CA . PRO A 1 170 ? -0.693 -15.613 7.139 1.00 96.50 170 PRO A CA 1
ATOM 1333 C C . PRO A 1 170 ? -2.130 -15.905 6.690 1.00 96.50 170 PRO A C 1
ATOM 1335 O O . PRO A 1 170 ? -2.432 -17.052 6.366 1.00 96.50 170 PRO A O 1
ATOM 1338 N N . HIS A 1 171 ? -3.006 -14.898 6.622 1.00 96.38 171 HIS A N 1
ATOM 1339 C CA . HIS A 1 171 ? -4.389 -15.081 6.179 1.00 96.38 171 HIS A CA 1
ATOM 1340 C C . HIS A 1 171 ? -4.476 -15.230 4.659 1.00 96.38 171 HIS A C 1
ATOM 1342 O O . HIS A 1 171 ? -5.081 -16.190 4.176 1.00 96.38 171 HIS A O 1
ATOM 1348 N N . TYR A 1 172 ? -3.832 -14.337 3.906 1.00 97.25 172 TYR A N 1
ATOM 1349 C CA . TYR A 1 172 ? -3.838 -14.405 2.446 1.00 97.25 172 TYR A CA 1
ATOM 1350 C C . TYR A 1 172 ? -3.145 -15.661 1.911 1.00 97.25 172 TYR A C 1
ATOM 1352 O O . TYR A 1 172 ? -3.679 -16.347 1.043 1.00 97.25 172 TYR A O 1
ATOM 1360 N N . ILE A 1 173 ? -1.987 -16.025 2.467 1.00 97.56 173 ILE A N 1
ATOM 1361 C CA . ILE A 1 173 ? -1.257 -17.237 2.078 1.00 97.56 173 ILE A CA 1
ATOM 1362 C C . ILE A 1 173 ? -2.059 -18.486 2.439 1.00 97.56 173 ILE A C 1
ATOM 1364 O O . ILE A 1 173 ? -2.030 -19.452 1.676 1.00 97.56 173 ILE A O 1
ATOM 1368 N N . ALA A 1 174 ? -2.767 -18.496 3.575 1.00 96.38 174 ALA A N 1
ATOM 1369 C CA . ALA A 1 174 ? -3.625 -19.621 3.924 1.00 96.38 174 ALA A CA 1
ATOM 1370 C C . ALA A 1 174 ? -4.764 -19.792 2.911 1.00 96.38 174 ALA A C 1
ATOM 1372 O O . ALA A 1 174 ? -4.974 -20.913 2.445 1.00 96.38 174 ALA A O 1
ATOM 1373 N N . ALA A 1 175 ? -5.421 -18.693 2.519 1.00 94.69 175 ALA A N 1
ATOM 1374 C CA . ALA A 1 175 ? -6.450 -18.688 1.481 1.00 94.69 175 ALA A CA 1
ATOM 1375 C C . ALA A 1 175 ? -5.893 -19.146 0.119 1.00 94.69 175 ALA A C 1
ATOM 1377 O O . ALA A 1 175 ? -6.438 -20.068 -0.483 1.00 94.69 175 ALA A O 1
ATOM 1378 N N . TYR A 1 176 ? -4.751 -18.603 -0.313 1.00 95.94 176 TYR A N 1
ATOM 1379 C CA . TYR A 1 176 ? -4.069 -18.988 -1.555 1.00 95.94 176 TYR A CA 1
ATOM 1380 C C . TYR A 1 176 ? -3.686 -20.475 -1.575 1.00 95.94 176 TYR A C 1
ATOM 1382 O O . TYR A 1 176 ? -3.883 -21.162 -2.569 1.00 95.94 176 TYR A O 1
ATOM 1390 N N . LYS A 1 177 ? -3.188 -21.013 -0.456 1.00 96.38 177 LYS A N 1
ATOM 1391 C CA . LYS A 1 177 ? -2.818 -22.434 -0.339 1.00 96.38 177 LYS A CA 1
ATOM 1392 C C . LYS A 1 177 ? -4.005 -23.359 -0.060 1.00 96.38 177 LYS A C 1
ATOM 1394 O O . LYS A 1 177 ? -3.786 -24.556 0.125 1.00 96.38 177 LYS A O 1
ATOM 1399 N N . ASN A 1 178 ? -5.228 -22.828 -0.002 1.00 95.00 178 ASN A N 1
ATOM 1400 C CA . ASN A 1 178 ? -6.440 -23.553 0.373 1.00 95.00 178 ASN A CA 1
ATOM 1401 C C . ASN A 1 178 ? -6.282 -24.325 1.702 1.00 95.00 178 ASN A C 1
ATOM 1403 O O . ASN A 1 178 ? -6.552 -25.523 1.812 1.00 95.00 178 ASN A O 1
ATOM 1407 N N . THR A 1 179 ? -5.776 -23.623 2.713 1.00 96.00 179 THR A N 1
ATOM 1408 C CA . THR A 1 179 ? -5.597 -24.108 4.088 1.00 96.00 179 THR A CA 1
ATOM 1409 C C . THR A 1 179 ? -6.393 -23.240 5.058 1.00 96.00 179 THR A C 1
ATOM 1411 O O . THR A 1 179 ? -6.841 -22.151 4.706 1.00 96.00 179 THR A O 1
ATOM 1414 N N . SER A 1 180 ? -6.584 -23.710 6.291 1.00 94.62 180 SER A N 1
ATOM 1415 C CA . SER A 1 180 ? -7.289 -22.934 7.312 1.00 94.62 180 SER A CA 1
ATOM 1416 C C . SER A 1 180 ? -6.555 -21.628 7.613 1.00 94.62 180 SER A C 1
ATOM 1418 O O . SER A 1 180 ? -5.368 -21.642 7.948 1.00 94.62 180 SER A O 1
ATOM 1420 N N . ARG A 1 181 ? -7.277 -20.507 7.518 1.00 94.25 181 ARG A N 1
ATOM 1421 C CA . ARG A 1 181 ? -6.791 -19.202 7.972 1.00 94.25 181 ARG A CA 1
ATOM 1422 C C . ARG A 1 181 ? -6.553 -19.214 9.489 1.00 94.25 181 ARG A C 1
ATOM 1424 O O . ARG A 1 181 ? -7.216 -19.978 10.193 1.00 94.25 181 ARG A O 1
ATOM 1431 N N . PRO A 1 182 ? -5.638 -18.370 10.000 1.00 92.25 182 PRO A N 1
ATOM 1432 C CA . PRO A 1 182 ? -5.536 -18.126 11.434 1.00 92.25 182 PRO A CA 1
ATOM 1433 C C . PRO A 1 182 ? -6.893 -17.718 12.023 1.00 92.25 182 PRO A C 1
ATOM 1435 O O . PRO A 1 182 ? -7.587 -16.877 11.449 1.00 92.25 182 PRO A O 1
ATOM 1438 N N . ASP A 1 183 ? -7.245 -18.317 13.161 1.00 86.06 183 ASP A N 1
ATOM 1439 C CA . ASP A 1 183 ? -8.465 -18.027 13.930 1.00 86.06 183 ASP A CA 1
ATOM 1440 C C . ASP A 1 183 ? -8.221 -16.857 14.898 1.00 86.06 183 ASP A C 1
ATOM 1442 O O . ASP A 1 183 ? -8.343 -16.969 16.115 1.00 86.06 183 ASP A O 1
ATOM 1446 N N . GLU A 1 184 ? -7.751 -15.746 14.341 1.00 82.50 184 GLU A N 1
ATOM 1447 C CA . GLU A 1 184 ? -7.431 -14.519 15.063 1.00 82.50 184 GLU A CA 1
ATOM 1448 C C . GLU A 1 184 ? -7.973 -13.332 14.269 1.00 82.50 184 GLU A C 1
ATOM 1450 O O . GLU A 1 184 ? -7.866 -13.300 13.040 1.00 82.50 184 GLU A O 1
ATOM 1455 N N . SER A 1 185 ? -8.585 -12.375 14.974 1.00 91.62 185 SER A N 1
ATOM 1456 C CA . SER A 1 185 ? -9.043 -11.129 14.361 1.00 91.62 185 SER A CA 1
ATOM 1457 C C . SER A 1 185 ? -7.910 -10.111 14.329 1.00 91.62 185 SER A C 1
ATOM 1459 O O . SER A 1 185 ? -7.411 -9.712 15.381 1.00 91.62 185 SER A O 1
ATOM 1461 N N . HIS A 1 186 ? -7.553 -9.652 13.134 1.00 94.62 186 HIS A N 1
ATOM 1462 C CA . HIS A 1 186 ? -6.464 -8.706 12.890 1.00 94.62 186 HIS A CA 1
ATOM 1463 C C . HIS A 1 186 ? -6.942 -7.536 12.020 1.00 94.62 186 HIS A C 1
ATOM 1465 O O . HIS A 1 186 ? -7.826 -7.701 11.181 1.00 94.62 186 HIS A O 1
ATOM 1471 N N . ILE A 1 187 ? -6.374 -6.345 12.208 1.00 98.00 187 ILE A N 1
ATOM 1472 C CA . ILE A 1 187 ? -6.642 -5.159 11.385 1.00 98.00 187 ILE A CA 1
ATOM 1473 C C . ILE A 1 187 ? -5.327 -4.530 10.937 1.00 98.00 187 ILE A C 1
ATOM 1475 O O . ILE A 1 187 ? -4.474 -4.229 11.769 1.00 98.00 187 ILE A O 1
ATOM 1479 N N . THR A 1 188 ? -5.200 -4.278 9.636 1.00 98.50 188 THR A N 1
ATOM 1480 C CA . THR A 1 188 ? -4.147 -3.435 9.052 1.00 98.50 188 THR A CA 1
ATOM 1481 C C . THR A 1 188 ? -4.793 -2.214 8.421 1.00 98.50 188 THR A C 1
ATOM 1483 O O . THR A 1 188 ? -5.861 -2.322 7.822 1.00 98.50 188 THR A O 1
ATOM 1486 N N . PHE A 1 189 ? -4.173 -1.048 8.556 1.00 98.75 189 PHE A N 1
ATOM 1487 C CA . PHE A 1 189 ? -4.658 0.203 7.990 1.00 98.75 189 PHE A CA 1
ATOM 1488 C C . PHE A 1 189 ? -3.502 1.083 7.531 1.00 98.75 189 PHE A C 1
ATOM 1490 O O . PHE A 1 189 ? -2.412 1.045 8.105 1.00 98.75 189 PHE A O 1
ATOM 1497 N N . TRP A 1 190 ? -3.742 1.866 6.486 1.00 98.75 190 TRP A N 1
ATOM 1498 C CA . TRP A 1 190 ? -2.744 2.740 5.890 1.00 98.75 190 TRP A CA 1
ATOM 1499 C C . TRP A 1 190 ? -3.356 4.017 5.335 1.00 98.75 190 TRP A C 1
ATOM 1501 O O . TRP A 1 190 ? -4.540 4.084 5.002 1.00 98.75 190 TRP A O 1
ATOM 1511 N N . TYR A 1 191 ? -2.540 5.066 5.314 1.00 97.88 191 TYR A N 1
ATOM 1512 C CA . TYR A 1 191 ? -2.910 6.393 4.835 1.00 97.88 191 TYR A CA 1
ATOM 1513 C C . TYR A 1 191 ? -1.670 7.270 4.688 1.00 97.88 191 TYR A C 1
ATOM 1515 O O . TYR A 1 191 ? -0.611 6.994 5.255 1.00 97.88 191 TYR A O 1
ATOM 1523 N N . ARG A 1 192 ? -1.813 8.380 3.965 1.00 94.75 192 ARG A N 1
ATOM 1524 C CA . ARG A 1 192 ? -0.807 9.446 3.952 1.00 94.75 192 ARG A CA 1
ATOM 1525 C C . ARG A 1 192 ? -0.938 10.300 5.208 1.00 94.75 192 ARG A C 1
ATOM 1527 O O . ARG A 1 192 ? -2.038 10.691 5.586 1.00 94.75 192 ARG A O 1
ATOM 1534 N N . LEU A 1 193 ? 0.184 10.673 5.820 1.00 93.69 193 LEU A N 1
ATOM 1535 C CA . LEU A 1 193 ? 0.181 11.532 7.016 1.00 93.69 193 LEU A CA 1
ATOM 1536 C C . LEU A 1 193 ? -0.241 12.977 6.727 1.00 93.69 193 LEU A C 1
ATOM 1538 O O . LEU A 1 193 ? -0.502 13.744 7.654 1.00 93.69 193 LEU A O 1
ATOM 1542 N N . ASN A 1 194 ? -0.311 13.349 5.447 1.00 90.12 194 ASN A N 1
ATOM 1543 C CA . ASN A 1 194 ? -0.640 14.692 5.006 1.00 90.12 194 ASN A CA 1
ATOM 1544 C C . ASN A 1 194 ? -1.748 14.676 3.949 1.00 90.12 194 ASN A C 1
ATOM 1546 O O . ASN A 1 194 ? -1.616 13.944 2.961 1.00 90.12 194 ASN A O 1
ATOM 1550 N N . PRO A 1 195 ? -2.790 15.518 4.097 1.00 89.94 195 PRO A N 1
ATOM 1551 C CA . PRO A 1 195 ? -3.768 15.730 3.044 1.00 89.94 195 PRO A CA 1
ATOM 1552 C C . PRO A 1 195 ? -3.108 16.226 1.760 1.00 89.94 195 PRO A C 1
ATOM 1554 O O . PRO A 1 195 ? -2.151 17.005 1.769 1.00 89.94 195 PRO A O 1
ATOM 1557 N N . ALA A 1 196 ? -3.663 15.805 0.635 1.00 83.88 196 ALA A N 1
ATOM 1558 C CA . ALA A 1 196 ? -3.150 16.126 -0.681 1.00 83.88 196 ALA A CA 1
ATOM 1559 C C . ALA A 1 196 ? -3.397 17.589 -1.084 1.00 83.88 196 ALA A C 1
ATOM 1561 O O . ALA A 1 196 ? -2.714 18.114 -1.962 1.00 83.88 196 ALA A O 1
ATOM 1562 N N . SER A 1 197 ? -4.399 18.228 -0.474 1.00 67.50 197 SER A N 1
ATOM 1563 C CA . SER A 1 197 ? -4.909 19.568 -0.794 1.00 67.50 197 SER A CA 1
ATOM 1564 C C . SER A 1 197 ? -4.141 20.723 -0.130 1.00 67.50 197 SER A C 1
ATOM 1566 O O . SER A 1 197 ? -4.509 21.888 -0.300 1.00 67.50 197 SER A O 1
ATOM 1568 N N . GLY A 1 198 ? -3.063 20.442 0.610 1.00 59.06 198 GLY A N 1
ATOM 1569 C CA . GLY A 1 198 ? -2.270 21.460 1.299 1.00 59.06 198 GLY A CA 1
ATOM 1570 C C . GLY A 1 198 ? -1.580 22.427 0.332 1.00 59.06 198 GLY A C 1
ATOM 1571 O O . GLY A 1 198 ? -0.517 22.128 -0.202 1.00 59.06 198 GLY A O 1
ATOM 1572 N N . SER A 1 199 ? -2.128 23.635 0.155 1.00 52.47 199 SER A N 1
ATOM 1573 C CA . SER A 1 199 ? -1.600 24.669 -0.757 1.00 52.47 199 SER A CA 1
ATOM 1574 C C . SER A 1 199 ? -0.175 25.155 -0.439 1.00 52.47 199 SER A C 1
ATOM 1576 O O . SER A 1 199 ? 0.419 25.873 -1.240 1.00 52.47 199 SER A O 1
ATOM 1578 N N . ALA A 1 200 ? 0.362 24.813 0.735 1.00 58.59 200 ALA A N 1
ATOM 1579 C CA . ALA A 1 200 ? 1.726 25.134 1.160 1.00 58.59 200 ALA A CA 1
ATOM 1580 C C . ALA A 1 200 ? 2.771 24.096 0.705 1.00 58.59 200 ALA A C 1
ATOM 1582 O O . ALA A 1 200 ? 3.967 24.318 0.889 1.00 58.59 200 ALA A O 1
ATOM 1583 N N . CYS A 1 201 ? 2.325 22.978 0.129 1.00 69.38 201 CYS A N 1
ATOM 1584 C CA . CYS A 1 201 ? 3.136 21.797 -0.120 1.00 69.38 201 CYS A CA 1
ATOM 1585 C C . CYS A 1 201 ? 3.138 21.499 -1.623 1.00 69.38 201 CYS A C 1
ATOM 1587 O O . CYS A 1 201 ? 2.093 21.246 -2.216 1.00 69.38 201 CYS A O 1
ATOM 1589 N N . GLY A 1 202 ? 4.302 21.556 -2.266 1.00 65.69 202 GLY A N 1
ATOM 1590 C CA . GLY A 1 202 ? 4.405 21.456 -3.720 1.00 65.69 202 GLY A CA 1
ATOM 1591 C C . GLY A 1 202 ? 5.741 20.871 -4.142 1.00 65.69 202 GLY A C 1
ATOM 1592 O O . GLY A 1 202 ? 6.720 21.596 -4.275 1.00 65.69 202 GLY A O 1
ATOM 1593 N N . ALA A 1 203 ? 5.760 19.560 -4.383 1.00 64.19 203 ALA A N 1
ATOM 1594 C CA . ALA A 1 203 ? 6.981 18.817 -4.698 1.00 64.19 203 ALA A CA 1
ATOM 1595 C C . ALA A 1 203 ? 7.191 18.563 -6.197 1.00 64.19 203 ALA A C 1
ATOM 1597 O O . ALA A 1 203 ? 8.211 18.000 -6.582 1.00 64.19 203 ALA A O 1
ATOM 1598 N N . GLY A 1 204 ? 6.218 18.901 -7.051 1.00 82.88 204 GLY A N 1
ATOM 1599 C CA . GLY A 1 204 ? 6.237 18.512 -8.467 1.00 82.88 204 GLY A CA 1
ATOM 1600 C C . GLY A 1 204 ? 6.045 17.008 -8.709 1.00 82.88 204 GLY A C 1
ATOM 1601 O O . GLY A 1 204 ? 6.300 16.546 -9.817 1.00 82.88 204 GLY A O 1
ATOM 1602 N N . THR A 1 205 ? 5.619 16.253 -7.689 1.00 91.12 205 THR A N 1
ATOM 1603 C CA . THR A 1 205 ? 5.247 14.840 -7.818 1.00 91.12 205 THR A CA 1
ATOM 1604 C C . THR A 1 205 ? 4.074 14.699 -8.782 1.00 91.12 205 THR A C 1
ATOM 1606 O O . THR A 1 205 ? 3.166 15.529 -8.793 1.00 91.12 205 THR A O 1
ATOM 1609 N N . THR A 1 206 ? 4.099 13.642 -9.589 1.00 91.56 206 THR A N 1
ATOM 1610 C CA . THR A 1 206 ? 3.041 13.310 -10.551 1.00 91.56 206 THR A CA 1
ATOM 1611 C C . THR A 1 206 ? 2.475 11.926 -10.263 1.00 91.56 206 THR A C 1
ATOM 1613 O O . THR A 1 206 ? 3.196 11.047 -9.797 1.00 91.56 206 THR A O 1
ATOM 1616 N N . CYS A 1 207 ? 1.184 11.727 -10.523 1.00 89.62 207 CYS A N 1
ATOM 1617 C CA . CYS A 1 207 ? 0.639 10.381 -10.673 1.00 89.62 207 CYS A CA 1
ATOM 1618 C C . CYS A 1 207 ? 1.030 9.888 -12.067 1.00 89.62 207 CYS A C 1
ATOM 1620 O O . CYS A 1 207 ? 0.746 10.582 -13.046 1.00 89.62 207 CYS A O 1
ATOM 1622 N N . ASN A 1 208 ? 1.673 8.722 -12.156 1.00 87.62 208 ASN A N 1
ATOM 1623 C CA . ASN A 1 208 ? 2.349 8.217 -13.357 1.00 87.62 208 ASN A CA 1
ATOM 1624 C C . ASN A 1 208 ? 3.511 9.103 -13.839 1.00 87.62 208 ASN A C 1
ATOM 1626 O O . ASN A 1 208 ? 3.571 10.298 -13.557 1.00 87.62 208 ASN A O 1
ATOM 1630 N N . THR A 1 209 ? 4.427 8.533 -14.630 1.00 85.88 209 THR A N 1
ATOM 1631 C CA . THR A 1 209 ? 5.594 9.272 -15.135 1.00 85.88 209 THR A CA 1
ATOM 1632 C C . THR A 1 209 ? 5.700 9.309 -16.668 1.00 85.88 209 THR A C 1
ATOM 1634 O O . THR A 1 209 ? 5.815 8.268 -17.326 1.00 85.88 209 THR A O 1
ATOM 1637 N N . PRO A 1 210 ? 5.788 10.510 -17.278 1.00 84.06 210 PRO A N 1
ATOM 1638 C CA . PRO A 1 210 ? 6.078 10.657 -18.703 1.00 84.06 210 PRO A CA 1
ATOM 1639 C C . PRO A 1 210 ? 7.447 10.113 -19.110 1.00 84.06 210 PRO A C 1
ATOM 1641 O O . PRO A 1 210 ? 7.644 9.777 -20.277 1.00 84.06 210 PRO A O 1
ATOM 1644 N N . THR A 1 211 ? 8.397 9.990 -18.173 1.00 82.62 211 THR A N 1
ATOM 1645 C CA . THR A 1 211 ? 9.729 9.433 -18.467 1.00 82.62 211 THR A CA 1
ATOM 1646 C C . THR A 1 211 ? 9.677 7.954 -18.855 1.00 82.62 211 THR A C 1
ATOM 1648 O O . THR A 1 211 ? 10.610 7.468 -19.490 1.00 82.62 211 THR A O 1
ATOM 1651 N N . GLN A 1 212 ? 8.574 7.265 -18.541 1.00 76.69 212 GLN A N 1
ATOM 1652 C CA . GLN A 1 212 ? 8.285 5.888 -18.956 1.00 76.69 212 GLN A CA 1
ATOM 1653 C C . GLN A 1 212 ? 7.158 5.816 -20.003 1.00 76.69 212 GLN A C 1
ATOM 1655 O O . GLN A 1 212 ? 6.593 4.756 -20.250 1.00 76.69 212 GLN A O 1
ATOM 1660 N N . GLY A 1 213 ? 6.823 6.941 -20.646 1.00 74.81 213 GLY A N 1
ATOM 1661 C CA . GLY A 1 213 ? 5.800 6.996 -21.694 1.00 74.81 213 GLY A CA 1
ATOM 1662 C C . GLY A 1 213 ? 4.353 6.996 -21.191 1.00 74.81 213 GLY A C 1
ATOM 1663 O O . GLY A 1 213 ? 3.441 6.895 -22.010 1.00 74.81 213 GLY A O 1
ATOM 1664 N N . GLN A 1 214 ? 4.129 7.136 -19.881 1.00 79.25 214 GLN A N 1
ATOM 1665 C CA . GLN A 1 214 ? 2.792 7.232 -19.293 1.00 79.25 214 GLN A CA 1
ATOM 1666 C C . GLN A 1 214 ? 2.250 8.670 -19.370 1.00 79.25 214 GLN A C 1
ATOM 1668 O O . GLN A 1 214 ? 3.000 9.648 -19.409 1.00 79.25 214 GLN A O 1
ATOM 1673 N N . VAL A 1 215 ? 0.925 8.816 -19.355 1.00 83.31 215 VAL A N 1
ATOM 1674 C CA . VAL A 1 215 ? 0.285 10.129 -19.200 1.00 83.31 215 VAL A CA 1
ATOM 1675 C C . VAL A 1 215 ? 0.337 10.522 -17.727 1.00 83.31 215 VAL A C 1
ATOM 1677 O O . VAL A 1 215 ? -0.224 9.816 -16.890 1.00 83.31 215 VAL A O 1
ATOM 1680 N N . ALA A 1 216 ? 0.997 11.644 -17.423 1.00 87.88 216 ALA A N 1
ATOM 1681 C CA . ALA A 1 216 ? 0.983 12.222 -16.083 1.00 87.88 216 ALA A CA 1
ATOM 1682 C C . ALA A 1 216 ? -0.422 12.712 -15.722 1.00 87.88 216 ALA A C 1
ATOM 1684 O O . ALA A 1 216 ? -1.048 13.447 -16.490 1.00 87.88 216 ALA A O 1
ATOM 1685 N N . LEU A 1 217 ? -0.865 12.338 -14.530 1.00 88.00 217 LEU A N 1
ATOM 1686 C CA . LEU A 1 217 ? -2.112 12.749 -13.904 1.00 88.00 217 LEU A CA 1
ATOM 1687 C C . LEU A 1 217 ? -1.815 13.568 -12.643 1.00 88.00 217 LEU A C 1
ATOM 1689 O O . LEU A 1 217 ? -0.681 13.606 -12.143 1.00 88.00 217 LEU A O 1
ATOM 1693 N N . SER A 1 218 ? -2.843 14.227 -12.113 1.00 89.25 218 SER A N 1
ATOM 1694 C CA . SER A 1 218 ? -2.748 14.833 -10.788 1.00 89.25 218 SER A CA 1
ATOM 1695 C C . SER A 1 218 ? -2.563 13.745 -9.731 1.00 89.25 218 SER A C 1
ATOM 1697 O O . SER A 1 218 ? -3.071 12.634 -9.854 1.00 89.25 218 SER A O 1
ATOM 1699 N N . THR A 1 219 ? -1.804 14.035 -8.682 1.00 89.44 219 THR A N 1
ATOM 1700 C CA . THR A 1 219 ? -1.472 13.038 -7.656 1.00 89.44 219 THR A CA 1
ATOM 1701 C C . THR A 1 219 ? -2.717 12.493 -6.948 1.00 89.44 219 THR A C 1
ATOM 1703 O O . THR A 1 219 ? -2.772 11.305 -6.653 1.00 89.44 219 THR A O 1
ATOM 1706 N N . GLN A 1 220 ? -3.752 13.327 -6.784 1.00 87.50 220 GLN A N 1
ATOM 1707 C CA . GLN A 1 220 ? -5.052 12.955 -6.206 1.00 87.50 220 GLN A CA 1
ATOM 1708 C C . GLN A 1 220 ? -5.892 12.034 -7.107 1.00 87.50 220 GLN A C 1
ATOM 1710 O O . GLN A 1 220 ? -6.905 11.505 -6.660 1.00 87.50 220 GLN A O 1
ATOM 1715 N N . GLU A 1 221 ? -5.502 11.840 -8.372 1.00 86.56 221 GLU A N 1
ATOM 1716 C CA . GLU A 1 221 ? -6.082 10.797 -9.225 1.00 86.56 221 GLU A CA 1
ATOM 1717 C C . GLU A 1 221 ? -5.448 9.424 -8.975 1.00 86.56 221 GLU A C 1
ATOM 1719 O O . GLU A 1 221 ? -6.085 8.417 -9.281 1.00 86.56 221 GLU A O 1
ATOM 1724 N N . CYS A 1 222 ? -4.224 9.352 -8.439 1.00 87.94 222 CYS A N 1
ATOM 1725 C CA . CYS A 1 222 ? -3.630 8.085 -8.008 1.00 87.94 222 CYS A CA 1
ATOM 1726 C C . CYS A 1 222 ? -4.111 7.728 -6.606 1.00 87.94 222 CYS A C 1
ATOM 1728 O O . CYS A 1 222 ? -4.763 6.698 -6.476 1.00 87.94 222 CYS A O 1
ATOM 1730 N N . ASP A 1 223 ? -3.834 8.600 -5.630 1.00 91.88 223 ASP A N 1
ATOM 1731 C CA . ASP A 1 223 ? -4.080 8.322 -4.216 1.00 91.88 223 ASP A CA 1
ATOM 1732 C C . ASP A 1 223 ? -4.953 9.413 -3.582 1.00 91.88 223 ASP A C 1
ATOM 1734 O O . ASP A 1 223 ? -4.614 10.605 -3.613 1.00 91.88 223 ASP A O 1
ATOM 1738 N N . ILE A 1 224 ? -6.076 9.021 -2.983 1.00 93.38 224 ILE A N 1
ATOM 1739 C CA . ILE A 1 224 ? -7.036 9.952 -2.372 1.00 93.38 224 ILE A CA 1
ATOM 1740 C C . ILE A 1 224 ? -6.730 10.224 -0.891 1.00 93.38 224 ILE A C 1
ATOM 1742 O O . ILE A 1 224 ? -5.872 9.601 -0.268 1.00 93.38 224 ILE A O 1
ATOM 1746 N N . ASP A 1 225 ? -7.395 11.227 -0.314 1.00 95.06 225 ASP A N 1
ATOM 1747 C CA . ASP A 1 225 ? -7.311 11.548 1.118 1.00 95.06 225 ASP A CA 1
ATOM 1748 C C . ASP A 1 225 ? -8.274 10.647 1.912 1.00 95.06 225 ASP A C 1
ATOM 1750 O O . ASP A 1 225 ? -9.413 11.032 2.202 1.00 95.06 225 ASP A O 1
ATOM 1754 N N . ALA A 1 226 ? -7.831 9.429 2.234 1.00 97.75 226 ALA A N 1
ATOM 1755 C CA . ALA A 1 226 ? -8.606 8.436 2.975 1.00 97.75 226 ALA A CA 1
ATOM 1756 C C . ALA A 1 226 ? -7.728 7.547 3.874 1.00 97.75 226 ALA A C 1
ATOM 1758 O O . ALA A 1 226 ? -6.524 7.403 3.657 1.00 97.75 226 ALA A O 1
ATOM 1759 N N . VAL A 1 227 ? -8.348 6.966 4.906 1.00 98.69 227 VAL A N 1
ATOM 1760 C CA . VAL A 1 227 ? -7.781 5.879 5.712 1.00 98.69 227 VAL A CA 1
ATOM 1761 C C . VAL A 1 227 ? -8.310 4.564 5.170 1.00 98.69 227 VAL A C 1
ATOM 1763 O O . VAL A 1 227 ? -9.499 4.271 5.310 1.00 98.69 227 VAL A O 1
ATOM 1766 N N . PHE A 1 228 ? -7.421 3.793 4.559 1.00 98.75 228 PHE A N 1
ATOM 1767 C CA . PHE A 1 228 ? -7.687 2.467 4.017 1.00 98.75 228 PHE A CA 1
ATOM 1768 C C . PHE A 1 228 ? -7.408 1.414 5.075 1.00 98.75 228 PHE A C 1
ATOM 1770 O O . PHE A 1 228 ? -6.545 1.602 5.934 1.00 98.75 228 PHE A O 1
ATOM 1777 N N . PHE A 1 229 ? -8.138 0.306 5.034 1.00 98.75 229 PHE A N 1
ATOM 1778 C CA . PHE A 1 229 ? -7.938 -0.786 5.971 1.00 98.75 229 PHE A CA 1
ATOM 1779 C C . PHE A 1 229 ? -8.380 -2.131 5.412 1.00 98.75 229 PHE A C 1
ATOM 1781 O O . PHE A 1 229 ? -9.270 -2.215 4.568 1.00 98.75 229 PHE A O 1
ATOM 1788 N N . THR A 1 230 ? -7.807 -3.192 5.969 1.00 98.56 230 THR A N 1
ATOM 1789 C CA . THR A 1 230 ? -8.257 -4.569 5.778 1.00 98.56 230 THR A CA 1
ATOM 1790 C C . THR A 1 230 ? -8.391 -5.248 7.135 1.00 98.56 230 THR A C 1
ATOM 1792 O O . THR A 1 230 ? -7.411 -5.422 7.861 1.00 98.56 230 THR A O 1
ATOM 1795 N N . ALA A 1 231 ? -9.621 -5.618 7.486 1.00 98.25 231 ALA A N 1
ATOM 1796 C CA . ALA A 1 231 ? -9.943 -6.429 8.648 1.00 98.25 231 ALA A CA 1
ATOM 1797 C C . ALA A 1 231 ? -9.944 -7.910 8.257 1.00 98.25 231 ALA A C 1
ATOM 1799 O O . ALA A 1 231 ? -10.639 -8.321 7.330 1.00 98.25 231 ALA A O 1
ATOM 1800 N N . PHE A 1 232 ? -9.210 -8.725 8.997 1.00 97.50 232 PHE A N 1
ATOM 1801 C CA . PHE A 1 232 ? -9.214 -10.175 8.887 1.00 97.50 232 PHE A CA 1
ATOM 1802 C C . PHE A 1 232 ? -9.983 -10.712 10.082 1.00 97.50 232 PHE A C 1
ATOM 1804 O O . PHE A 1 232 ? -9.490 -10.647 11.200 1.00 97.50 232 PHE A O 1
ATOM 1811 N N . VAL A 1 233 ? -11.196 -11.218 9.864 1.00 96.31 233 VAL A N 1
ATOM 1812 C CA . VAL A 1 233 ? -12.019 -11.835 10.920 1.00 96.31 233 VAL A CA 1
ATOM 1813 C C . VAL A 1 233 ? -12.343 -13.287 10.554 1.00 96.31 233 VAL A C 1
ATOM 1815 O O . VAL A 1 233 ? -12.159 -13.656 9.386 1.00 96.31 233 VAL A O 1
ATOM 1818 N N . PRO A 1 234 ? -12.786 -14.143 11.496 1.00 93.81 234 PRO A N 1
ATOM 1819 C CA . PRO A 1 234 ? -13.140 -15.526 11.186 1.00 93.81 234 PRO A CA 1
ATOM 1820 C C . PRO A 1 234 ? -14.115 -15.640 10.006 1.00 93.81 234 PRO A C 1
ATOM 1822 O O . PRO A 1 234 ? -14.990 -14.794 9.827 1.00 93.81 234 PRO A O 1
ATOM 1825 N N . ASP A 1 235 ? -14.033 -16.731 9.239 1.00 92.81 235 ASP A N 1
ATOM 1826 C CA . ASP A 1 235 ? -14.898 -16.973 8.064 1.00 92.81 235 ASP A CA 1
ATOM 1827 C C . ASP A 1 235 ? -16.391 -17.132 8.417 1.00 92.81 235 ASP A C 1
ATOM 1829 O O . ASP A 1 235 ? -17.253 -17.231 7.545 1.00 92.81 235 ASP A O 1
ATOM 1833 N N . THR A 1 236 ? -16.715 -17.152 9.710 1.00 93.38 236 THR A N 1
ATOM 1834 C CA . THR A 1 236 ? -18.074 -17.199 10.257 1.00 93.38 236 THR A CA 1
ATOM 1835 C C . THR A 1 236 ? -18.568 -15.856 10.791 1.00 93.38 236 THR A C 1
ATOM 1837 O O . THR A 1 236 ? -19.722 -15.771 11.208 1.00 93.38 236 THR A O 1
ATOM 1840 N N . ALA A 1 237 ? -17.724 -14.823 10.816 1.00 95.06 237 ALA A N 1
ATOM 1841 C CA . ALA A 1 237 ? -18.025 -13.536 11.425 1.00 95.06 237 ALA A CA 1
ATOM 1842 C C . ALA A 1 237 ? -17.901 -12.388 10.419 1.00 95.06 237 ALA A C 1
ATOM 1844 O O . ALA A 1 237 ? -17.033 -12.402 9.552 1.00 95.06 237 ALA A O 1
ATOM 1845 N N . VAL A 1 238 ? -18.762 -11.376 10.554 1.00 97.19 238 VAL A N 1
ATOM 1846 C CA . VAL A 1 238 ? -18.668 -10.117 9.796 1.00 97.19 238 VAL A CA 1
ATOM 1847 C C . VAL A 1 238 ? -18.004 -9.037 10.646 1.00 97.19 238 VAL A C 1
ATOM 1849 O O . VAL A 1 238 ? -18.243 -8.968 11.852 1.00 97.19 238 VAL A O 1
ATOM 1852 N N . ALA A 1 239 ? -17.183 -8.192 10.024 1.00 98.06 239 ALA A N 1
ATOM 1853 C CA . ALA A 1 239 ? -16.479 -7.097 10.687 1.00 98.06 239 ALA A CA 1
ATOM 1854 C C . ALA A 1 239 ? -17.303 -5.798 10.691 1.00 98.06 239 ALA A C 1
ATOM 1856 O O . ALA A 1 239 ? -17.959 -5.459 9.709 1.00 98.06 239 ALA A O 1
ATOM 1857 N N . THR A 1 240 ? -17.225 -5.027 11.771 1.00 98.62 240 THR A N 1
ATOM 1858 C CA . THR A 1 240 ? -17.584 -3.603 11.822 1.00 98.62 240 THR A CA 1
ATOM 1859 C C . THR A 1 240 ? -16.357 -2.824 12.256 1.00 98.62 240 THR A C 1
ATOM 1861 O O . THR A 1 240 ? -15.838 -3.051 13.344 1.00 98.62 240 THR A O 1
ATOM 1864 N N . VAL A 1 241 ? -15.884 -1.928 11.396 1.00 98.75 241 VAL A N 1
ATOM 1865 C CA . VAL A 1 241 ? -14.660 -1.155 11.594 1.00 98.75 241 VAL A CA 1
ATOM 1866 C C . VAL A 1 241 ? -15.021 0.281 11.946 1.00 98.75 241 VAL A C 1
ATOM 1868 O O . VAL A 1 241 ? -15.809 0.920 11.248 1.00 98.75 241 VAL A O 1
ATOM 1871 N N . ASN A 1 242 ? -14.434 0.787 13.026 1.00 98.75 242 ASN A N 1
ATOM 1872 C CA . ASN A 1 242 ? -14.520 2.182 13.435 1.00 98.75 242 ASN A CA 1
ATOM 1873 C C . ASN A 1 242 ? -13.171 2.853 13.194 1.00 98.75 242 ASN A C 1
ATOM 1875 O O . ASN A 1 242 ? -12.162 2.429 13.754 1.00 98.75 242 ASN A O 1
ATOM 1879 N N . VAL A 1 243 ? -13.168 3.926 12.410 1.00 98.88 243 VAL A N 1
ATOM 1880 C CA . VAL A 1 243 ? -11.994 4.767 12.171 1.00 98.88 243 VAL A CA 1
ATOM 1881 C C . VAL A 1 243 ? -12.260 6.137 12.777 1.00 98.88 243 VAL A C 1
ATOM 1883 O O . VAL A 1 243 ? -13.216 6.815 12.403 1.00 98.88 243 VAL A O 1
ATOM 1886 N N . THR A 1 244 ? -11.425 6.555 13.723 1.00 98.75 244 THR A N 1
ATOM 1887 C CA . THR A 1 244 ? -11.518 7.872 14.361 1.00 98.75 244 THR A CA 1
ATOM 1888 C C . THR A 1 244 ? -10.362 8.744 13.913 1.00 98.75 244 THR A C 1
ATOM 1890 O O . THR A 1 244 ? -9.218 8.342 14.084 1.00 98.75 244 THR A O 1
ATOM 1893 N N . ILE A 1 245 ? -10.661 9.936 13.390 1.00 98.69 245 ILE A N 1
ATOM 1894 C CA . ILE A 1 245 ? -9.680 10.951 12.983 1.00 98.69 245 ILE A CA 1
ATOM 1895 C C . ILE A 1 245 ? -9.990 12.237 13.746 1.00 98.69 245 ILE A C 1
ATOM 1897 O O . ILE A 1 245 ? -11.111 12.747 13.676 1.00 98.69 245 ILE A O 1
ATOM 1901 N N . GLY A 1 246 ? -9.031 12.751 14.518 1.00 98.00 246 GLY A N 1
ATOM 1902 C CA . GLY A 1 246 ? -9.206 14.016 15.246 1.00 98.00 246 GLY A CA 1
ATOM 1903 C C . GLY A 1 246 ? -10.385 14.008 16.229 1.00 98.00 246 GLY A C 1
ATOM 1904 O O . GLY A 1 246 ? -11.025 15.033 16.452 1.00 98.00 246 GLY A O 1
ATOM 1905 N N . GLY A 1 247 ? -10.725 12.834 16.772 1.00 97.69 247 GLY A N 1
ATOM 1906 C CA . GLY A 1 247 ? -11.868 12.633 17.669 1.00 97.69 247 GLY A CA 1
ATOM 1907 C C . GLY A 1 247 ? -13.229 12.441 16.985 1.00 97.69 247 GLY A C 1
ATOM 1908 O O . GLY A 1 247 ? -14.215 12.229 17.687 1.00 97.69 247 GLY A O 1
ATOM 1909 N N . SER A 1 248 ? -13.307 12.477 15.649 1.00 98.44 248 SER A N 1
ATOM 1910 C CA . SER A 1 248 ? -14.529 12.156 14.895 1.00 98.44 248 SER A CA 1
ATOM 1911 C C . SER A 1 248 ? -14.474 10.728 14.355 1.00 98.44 248 SER A C 1
ATOM 1913 O O . SER A 1 248 ? -13.522 10.375 13.663 1.00 98.44 248 SER A O 1
ATOM 1915 N N . THR A 1 249 ? -15.488 9.913 14.655 1.00 98.62 249 THR A N 1
ATOM 1916 C CA . THR A 1 249 ? -15.546 8.494 14.263 1.00 98.62 249 THR A CA 1
ATOM 1917 C C . THR A 1 249 ? -16.435 8.274 13.043 1.00 98.62 249 THR A C 1
ATOM 1919 O O . THR A 1 249 ? -17.569 8.750 12.992 1.00 98.62 249 THR A O 1
ATOM 1922 N N . GLN A 1 250 ? -15.926 7.500 12.089 1.00 98.62 250 GLN A N 1
ATOM 1923 C CA . GLN A 1 250 ? -16.649 6.950 10.948 1.00 98.62 250 GLN A CA 1
ATOM 1924 C C . GLN A 1 250 ? -16.700 5.422 11.084 1.00 98.62 250 GLN A C 1
ATOM 1926 O O . GLN A 1 250 ? -15.713 4.802 11.480 1.00 98.62 250 GLN A O 1
ATOM 1931 N N . THR A 1 251 ? -17.844 4.816 10.765 1.00 98.62 251 THR A N 1
ATOM 1932 C CA . THR A 1 251 ? -18.085 3.374 10.935 1.00 98.62 251 THR A CA 1
ATOM 1933 C C . THR A 1 251 ? -18.468 2.740 9.606 1.00 98.62 251 THR A C 1
ATOM 1935 O O . THR A 1 251 ? -19.350 3.250 8.914 1.00 98.62 251 THR A O 1
ATOM 1938 N N . VAL A 1 252 ? -17.852 1.603 9.280 1.00 98.38 252 VAL A N 1
ATOM 1939 C CA . VAL A 1 252 ? -18.170 0.802 8.091 1.00 98.38 252 VAL A CA 1
ATOM 1940 C C . VAL A 1 252 ? -18.309 -0.666 8.486 1.00 98.38 252 VAL A C 1
ATOM 1942 O O . VAL A 1 252 ? -17.478 -1.192 9.223 1.00 98.38 252 VAL A O 1
ATOM 1945 N N . SER A 1 253 ? -19.347 -1.342 7.996 1.00 98.31 253 SER A N 1
ATOM 1946 C CA . SER A 1 253 ? -19.595 -2.763 8.272 1.00 98.31 253 SER A CA 1
ATOM 1947 C C . SER A 1 253 ? -19.478 -3.607 7.008 1.00 98.31 253 SER A C 1
ATOM 1949 O O . SER A 1 253 ? -19.963 -3.218 5.945 1.00 98.31 253 SER A O 1
ATOM 1951 N N . ALA A 1 254 ? -18.878 -4.787 7.147 1.00 98.00 254 ALA A N 1
ATOM 1952 C CA . ALA A 1 254 ? -18.782 -5.788 6.100 1.00 98.00 254 ALA A CA 1
ATOM 1953 C C . ALA A 1 254 ? -20.163 -6.376 5.772 1.00 98.00 254 ALA A C 1
ATOM 1955 O O . ALA A 1 254 ? -20.964 -6.661 6.665 1.00 98.00 254 ALA A O 1
ATOM 1956 N N . GLY A 1 255 ? -20.424 -6.607 4.484 1.00 97.12 255 GLY A N 1
ATOM 1957 C CA . GLY A 1 255 ? -21.622 -7.323 4.029 1.00 97.12 255 GLY A CA 1
ATOM 1958 C C . GLY A 1 255 ? -21.489 -8.849 4.084 1.00 97.12 255 GLY A C 1
ATOM 1959 O O . GLY A 1 255 ? -22.498 -9.553 4.067 1.00 97.12 255 GLY A O 1
ATOM 1960 N N . THR A 1 256 ? -20.259 -9.362 4.149 1.00 96.12 256 THR A N 1
ATOM 1961 C CA . THR A 1 256 ? -19.929 -10.792 4.095 1.00 96.12 256 THR A CA 1
ATOM 1962 C C . THR A 1 256 ? -18.881 -11.161 5.147 1.00 96.12 256 THR A C 1
ATOM 1964 O O . THR A 1 256 ? -18.108 -10.290 5.554 1.00 96.12 256 THR A O 1
ATOM 1967 N N . PRO A 1 257 ? -18.854 -12.423 5.621 1.00 95.69 257 PRO A N 1
ATOM 1968 C CA . PRO A 1 257 ? -17.837 -12.874 6.568 1.00 95.69 257 PRO A CA 1
ATOM 1969 C C . PRO A 1 257 ? -16.418 -12.908 5.990 1.00 95.69 257 PRO A C 1
ATOM 1971 O O . PRO A 1 257 ? -16.251 -12.986 4.773 1.00 95.69 257 PRO A O 1
ATOM 1974 N N . GLY A 1 258 ? -15.409 -12.948 6.866 1.00 94.88 258 GLY A N 1
ATOM 1975 C CA . GLY A 1 258 ? -14.013 -13.180 6.480 1.00 94.88 258 GLY A CA 1
ATOM 1976 C C . GLY A 1 258 ? -13.182 -11.905 6.303 1.00 94.88 258 GLY A C 1
ATOM 1977 O O . GLY A 1 258 ? -13.138 -11.058 7.189 1.00 94.88 258 GLY A O 1
ATOM 1978 N N . ILE A 1 259 ? -12.444 -11.799 5.196 1.00 96.81 259 ILE A N 1
ATOM 1979 C CA . ILE A 1 259 ? -11.591 -10.634 4.904 1.00 96.81 259 ILE A CA 1
ATOM 1980 C C . ILE A 1 259 ? -12.479 -9.467 4.459 1.00 96.81 259 ILE A C 1
ATOM 1982 O O . ILE A 1 259 ? -13.330 -9.632 3.588 1.00 96.81 259 ILE A O 1
ATOM 1986 N N . PHE A 1 260 ? -12.283 -8.291 5.051 1.00 97.88 260 PHE A N 1
ATOM 1987 C CA . PHE A 1 260 ? -13.040 -7.082 4.743 1.00 97.88 260 PHE A CA 1
ATOM 1988 C C . PHE A 1 260 ? -12.109 -5.897 4.496 1.00 97.88 260 PHE A C 1
ATOM 1990 O O . PHE A 1 260 ? -11.478 -5.400 5.427 1.00 97.88 260 PHE A O 1
ATOM 1997 N N . HIS A 1 261 ? -12.065 -5.425 3.253 1.00 98.50 261 HIS A N 1
ATOM 1998 C CA . HIS A 1 261 ? -11.334 -4.232 2.846 1.00 98.50 261 HIS A CA 1
ATOM 1999 C C . HIS A 1 261 ? -12.290 -3.067 2.569 1.00 98.50 261 HIS A C 1
ATOM 2001 O O . HIS A 1 261 ? -13.347 -3.252 1.964 1.00 98.50 261 HIS A O 1
ATOM 2007 N N . SER A 1 262 ? -11.939 -1.874 3.044 1.00 98.50 262 SER A N 1
ATOM 2008 C CA . SER A 1 262 ? -12.673 -0.633 2.783 1.00 98.50 262 SER A CA 1
ATOM 2009 C C . SER A 1 262 ? -11.806 0.568 3.172 1.00 98.50 262 SER A C 1
ATOM 2011 O O . SER A 1 262 ? -10.682 0.432 3.654 1.00 98.50 262 SER A O 1
ATOM 2013 N N . ASN A 1 263 ? -12.346 1.769 2.998 1.00 98.56 263 ASN A N 1
ATOM 2014 C CA . ASN A 1 263 ? -11.746 3.005 3.474 1.00 98.56 263 ASN A CA 1
ATOM 2015 C C . ASN A 1 263 ? -12.787 3.945 4.099 1.00 98.56 263 ASN A C 1
ATOM 2017 O O . ASN A 1 263 ? -13.997 3.726 3.981 1.00 98.56 263 ASN A O 1
ATOM 2021 N N . VAL A 1 264 ? -12.302 4.991 4.771 1.00 98.56 264 VAL A N 1
ATOM 2022 C CA . VAL A 1 264 ? -13.084 6.187 5.115 1.00 98.56 264 VAL A CA 1
ATOM 2023 C C . VAL A 1 264 ? -12.336 7.444 4.660 1.00 98.56 264 VAL A C 1
ATOM 2025 O O . VAL A 1 264 ? -11.114 7.504 4.804 1.00 98.56 264 VAL A O 1
ATOM 2028 N N . PRO A 1 265 ? -13.019 8.475 4.135 1.00 97.81 265 PRO A N 1
ATOM 2029 C CA . PRO A 1 265 ? -12.353 9.702 3.711 1.00 97.81 265 PRO A CA 1
ATOM 2030 C C . PRO A 1 265 ? -11.810 10.485 4.913 1.00 97.81 265 PRO A C 1
ATOM 2032 O O . PRO A 1 265 ? -12.396 10.455 5.998 1.00 97.81 265 PRO A O 1
ATOM 2035 N N . PHE A 1 266 ? -10.748 11.268 4.708 1.00 95.75 266 PHE A N 1
ATOM 2036 C CA . PHE A 1 266 ? -10.292 12.242 5.708 1.00 95.75 266 PHE A CA 1
ATOM 2037 C C . PHE A 1 266 ? -11.378 13.278 6.001 1.00 95.75 266 PHE A C 1
ATOM 2039 O O . PHE A 1 266 ? -11.536 13.676 7.147 1.00 95.75 266 PHE A O 1
ATOM 2046 N N . ALA A 1 267 ? -12.138 13.702 4.980 1.00 93.31 267 ALA A N 1
ATOM 2047 C CA . ALA A 1 267 ? -13.204 14.704 5.100 1.00 93.31 267 ALA A CA 1
ATOM 2048 C C . ALA A 1 267 ? -12.744 15.988 5.830 1.00 93.31 267 ALA A C 1
ATOM 2050 O O . ALA A 1 267 ? -13.419 16.478 6.734 1.00 93.31 267 ALA A O 1
ATOM 2051 N N . ASP A 1 268 ? -11.563 16.492 5.452 1.00 91.25 268 ASP A N 1
ATOM 2052 C CA . ASP A 1 268 ? -10.865 17.637 6.062 1.00 91.25 268 ASP A CA 1
ATOM 2053 C C . ASP A 1 268 ? -10.482 17.463 7.550 1.00 91.25 268 ASP A C 1
ATOM 2055 O O . ASP A 1 268 ? -10.002 18.405 8.188 1.00 91.25 268 ASP A O 1
ATOM 2059 N N . LEU A 1 269 ? -10.650 16.263 8.118 1.00 95.44 269 LEU A N 1
ATOM 2060 C CA . LEU A 1 269 ? -10.219 15.944 9.477 1.00 95.44 269 LEU A CA 1
ATOM 2061 C C . LEU A 1 269 ? -8.696 15.786 9.546 1.00 95.44 269 LEU A C 1
ATOM 2063 O O . LEU A 1 269 ? -8.045 15.250 8.651 1.00 95.44 269 LEU A O 1
ATOM 2067 N N . THR A 1 270 ? -8.137 16.232 10.667 1.00 96.25 270 THR A N 1
ATOM 2068 C CA . THR A 1 270 ? -6.720 16.106 11.032 1.00 96.25 270 THR A CA 1
ATOM 2069 C C . THR A 1 270 ? -6.617 15.737 12.511 1.00 96.25 270 THR A C 1
ATOM 2071 O O . THR A 1 270 ? -7.587 15.883 13.258 1.00 96.25 270 THR A O 1
ATOM 2074 N N . GLY A 1 271 ? -5.453 15.266 12.947 1.00 97.62 271 GLY A N 1
ATOM 2075 C CA . GLY A 1 271 ? -5.186 14.842 14.320 1.00 97.62 271 GLY A CA 1
ATOM 2076 C C . GLY A 1 271 ? -4.997 13.334 14.450 1.00 97.62 271 GLY A C 1
ATOM 2077 O O . GLY A 1 271 ? -4.753 12.638 13.465 1.00 97.62 271 GLY A O 1
ATOM 2078 N N . ASP A 1 272 ? -5.079 12.846 15.686 1.00 98.38 272 ASP A N 1
ATOM 2079 C CA . ASP A 1 272 ? -4.831 11.443 16.021 1.00 98.38 272 ASP A CA 1
ATOM 2080 C C . ASP A 1 272 ? -5.776 10.501 15.264 1.00 98.38 272 ASP A C 1
ATOM 2082 O O . ASP A 1 272 ? -6.975 10.777 15.137 1.00 98.38 272 ASP A O 1
ATOM 2086 N N . VAL A 1 273 ? -5.223 9.379 14.795 1.00 98.75 273 VAL A N 1
ATOM 2087 C CA . VAL A 1 273 ? -5.960 8.316 14.105 1.00 98.75 273 VAL A CA 1
ATOM 2088 C C . VAL A 1 273 ? -6.030 7.086 15.003 1.00 98.75 273 VAL A C 1
ATOM 2090 O O . VAL A 1 273 ? -5.014 6.652 15.543 1.00 98.75 273 VAL A O 1
ATOM 2093 N N . THR A 1 274 ? -7.215 6.496 15.151 1.00 98.69 274 THR A N 1
ATOM 2094 C CA . THR A 1 274 ? -7.378 5.177 15.784 1.00 98.69 274 THR A CA 1
ATOM 2095 C C . THR A 1 274 ? -8.330 4.305 14.981 1.00 98.69 274 THR A C 1
ATOM 2097 O O . THR A 1 274 ? -9.316 4.808 14.438 1.00 98.69 274 THR A O 1
ATOM 2100 N N . VAL A 1 275 ? -8.045 3.005 14.915 1.00 98.75 275 VAL A N 1
ATOM 2101 C CA . VAL A 1 275 ? -8.881 2.024 14.209 1.00 98.75 275 VAL A CA 1
ATOM 2102 C C . VAL A 1 275 ? -9.221 0.867 15.142 1.00 98.75 275 VAL A C 1
ATOM 2104 O O . VAL A 1 275 ? -8.337 0.321 15.801 1.00 98.75 275 VAL A O 1
ATOM 2107 N N . SER A 1 276 ? -10.493 0.484 15.214 1.00 98.38 276 SER A N 1
ATOM 2108 C CA . SER A 1 276 ? -10.941 -0.713 15.933 1.00 98.38 276 SER A CA 1
ATOM 2109 C C . SER A 1 276 ? -11.902 -1.545 15.096 1.00 98.38 276 SER A C 1
ATOM 2111 O O . SER A 1 276 ? -12.576 -1.029 14.204 1.00 98.38 276 SER A O 1
ATOM 2113 N N . VAL A 1 277 ? -11.965 -2.839 15.396 1.00 98.31 277 VAL A N 1
ATOM 2114 C CA . VAL A 1 277 ? -12.867 -3.797 14.756 1.00 98.31 277 VAL A CA 1
ATOM 2115 C C . VAL A 1 277 ? -13.706 -4.479 15.826 1.00 98.31 277 VAL A C 1
ATOM 2117 O O . VAL A 1 277 ? -13.173 -4.931 16.835 1.00 98.31 277 VAL A O 1
ATOM 2120 N N . THR A 1 278 ? -15.007 -4.589 15.583 1.00 98.00 278 THR A N 1
ATOM 2121 C CA . THR A 1 278 ? -15.924 -5.448 16.336 1.00 98.00 278 THR A CA 1
ATOM 2122 C C . THR A 1 278 ? -16.532 -6.460 15.378 1.00 98.00 278 THR A C 1
ATOM 2124 O O . THR A 1 278 ? -17.056 -6.087 14.327 1.00 98.00 278 THR A O 1
ATOM 2127 N N . THR A 1 279 ? -16.476 -7.740 15.716 1.00 96.94 279 THR A N 1
ATOM 2128 C CA . THR A 1 279 ? -17.049 -8.815 14.900 1.00 96.94 279 THR A CA 1
ATOM 2129 C C . THR A 1 279 ? -18.485 -9.133 15.331 1.00 96.94 279 THR A C 1
ATOM 2131 O O . THR A 1 279 ? -18.911 -8.822 16.444 1.00 96.94 279 THR A O 1
ATOM 2134 N N . SER A 1 280 ? -19.264 -9.796 14.472 1.00 96.00 280 SER A N 1
ATOM 2135 C CA . SER A 1 280 ? -20.639 -10.215 14.802 1.00 96.00 280 SER A CA 1
ATOM 2136 C C . SER A 1 280 ? -20.754 -11.220 15.954 1.00 96.00 280 SER A C 1
ATOM 2138 O O . SER A 1 280 ? -21.851 -11.402 16.479 1.00 96.00 280 SER A O 1
ATOM 2140 N N . ASP A 1 281 ? -19.660 -11.887 16.330 1.00 92.62 281 ASP A N 1
ATOM 2141 C CA . ASP A 1 281 ? -19.607 -12.766 17.506 1.00 92.62 281 ASP A CA 1
ATOM 2142 C C . ASP A 1 281 ? -19.251 -12.021 18.809 1.00 92.62 281 ASP A C 1
ATOM 2144 O O . ASP A 1 281 ? -19.306 -12.612 19.888 1.00 92.62 281 ASP A O 1
ATOM 2148 N N . GLY A 1 282 ? -18.972 -10.716 18.722 1.00 94.06 282 GLY A N 1
ATOM 2149 C CA . GLY A 1 282 ? -18.642 -9.852 19.853 1.00 94.06 282 GLY A CA 1
ATOM 2150 C C . GLY A 1 282 ? -17.145 -9.726 20.143 1.00 94.06 282 GLY A C 1
ATOM 2151 O O . GLY A 1 282 ? -16.794 -9.054 21.111 1.00 94.06 282 GLY A O 1
ATOM 2152 N N . THR A 1 283 ? -16.267 -10.338 19.343 1.00 94.81 283 THR A N 1
ATOM 2153 C CA . THR A 1 283 ? -14.813 -10.147 19.455 1.00 94.81 283 THR A CA 1
ATOM 2154 C C . THR A 1 283 ? -14.430 -8.718 19.072 1.00 94.81 283 THR A C 1
ATOM 2156 O O . THR A 1 283 ? -14.884 -8.187 18.057 1.00 94.81 283 THR A O 1
ATOM 2159 N N . GLU A 1 284 ? -13.577 -8.092 19.882 1.00 96.38 284 GLU A N 1
ATOM 2160 C CA . GLU A 1 284 ? -13.061 -6.741 19.653 1.00 96.38 284 GLU A CA 1
ATOM 2161 C C . GLU A 1 284 ? -11.542 -6.769 19.432 1.00 96.38 284 GLU A C 1
ATOM 2163 O O . GLU A 1 284 ? -10.806 -7.378 20.210 1.00 96.38 284 GLU A O 1
ATOM 2168 N N . THR A 1 285 ? -11.075 -6.056 18.405 1.00 96.44 285 THR A N 1
ATOM 2169 C CA . THR A 1 285 ? -9.655 -5.817 18.109 1.00 96.44 285 THR A CA 1
ATOM 2170 C C . THR A 1 285 ? -9.393 -4.308 18.109 1.00 96.44 285 THR A C 1
ATOM 2172 O O . THR A 1 285 ? -10.052 -3.553 17.392 1.00 96.44 285 THR A O 1
ATOM 2175 N N . GLY A 1 286 ? -8.412 -3.850 18.893 1.00 94.62 286 GLY A N 1
ATOM 2176 C CA . GLY A 1 286 ? -8.063 -2.429 19.028 1.00 94.62 286 GLY A CA 1
ATOM 2177 C C . GLY A 1 286 ? -8.739 -1.715 20.217 1.00 94.62 286 GLY A C 1
ATOM 2178 O O . GLY A 1 286 ? -9.231 -2.379 21.128 1.00 94.62 286 GLY A O 1
ATOM 2179 N N . PRO A 1 287 ? -8.739 -0.365 20.254 1.00 96.31 287 PRO A N 1
ATOM 2180 C CA . PRO A 1 287 ? -8.256 0.535 19.208 1.00 96.31 287 PRO A CA 1
ATOM 2181 C C . PRO A 1 287 ? -6.739 0.453 19.013 1.00 96.31 287 PRO A C 1
ATOM 2183 O O . PRO A 1 287 ? -5.970 0.439 19.972 1.00 96.31 287 PRO A O 1
ATOM 2186 N N . VAL A 1 288 ? -6.318 0.413 17.754 1.00 98.12 288 VAL A N 1
ATOM 2187 C CA . VAL A 1 288 ? -4.919 0.516 17.340 1.00 98.12 288 VAL A CA 1
ATOM 2188 C C . VAL A 1 288 ? -4.634 1.973 16.994 1.00 98.12 288 VAL A C 1
ATOM 2190 O O . VAL A 1 288 ? -5.396 2.594 16.253 1.00 98.12 288 VAL A O 1
ATOM 2193 N N . ASN A 1 289 ? -3.550 2.524 17.540 1.00 98.25 289 ASN A N 1
ATOM 2194 C CA . ASN A 1 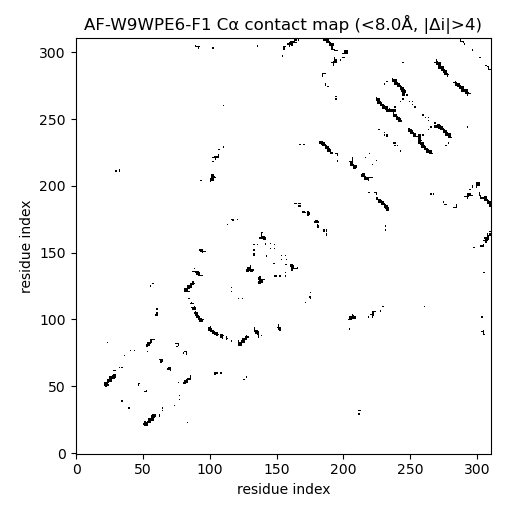289 ? -3.165 3.915 17.306 1.00 98.25 289 ASN A CA 1
ATOM 2195 C C . ASN A 1 289 ? -2.367 4.047 16.005 1.00 98.25 289 ASN A C 1
ATOM 2197 O O . ASN A 1 289 ? -1.407 3.309 15.784 1.00 98.25 289 ASN A O 1
ATOM 2201 N N . GLY A 1 290 ? -2.751 5.021 15.187 1.00 98.12 290 GLY A N 1
ATOM 2202 C CA . GLY A 1 290 ? -2.001 5.489 14.031 1.00 98.12 290 GLY A CA 1
ATOM 2203 C C . GLY A 1 290 ? -1.196 6.756 14.325 1.00 98.12 290 GLY A C 1
ATOM 2204 O O . GLY A 1 290 ? -1.391 7.414 15.349 1.00 98.12 290 GLY A O 1
ATOM 2205 N N . ALA A 1 291 ? -0.298 7.129 13.412 1.00 97.50 291 ALA A N 1
ATOM 2206 C CA . ALA A 1 291 ? 0.325 8.452 13.433 1.00 97.50 291 ALA A CA 1
ATOM 2207 C C . ALA A 1 291 ? -0.698 9.561 13.087 1.00 97.50 291 ALA A C 1
ATOM 2209 O O . ALA A 1 291 ? -1.591 9.342 12.267 1.00 97.50 291 ALA A O 1
ATOM 2210 N N . PRO A 1 292 ? -0.605 10.760 13.682 1.00 97.12 292 PRO A N 1
ATOM 2211 C CA . PRO A 1 292 ? -1.585 11.812 13.438 1.00 97.12 292 PRO A CA 1
ATOM 2212 C C . PRO A 1 292 ? -1.524 12.329 11.995 1.00 97.12 292 PRO A C 1
ATOM 2214 O O . PRO A 1 292 ? -0.442 12.508 11.434 1.00 97.12 292 PRO A O 1
ATOM 2217 N N . ILE A 1 293 ? -2.690 12.632 11.423 1.00 96.00 293 ILE A N 1
ATOM 2218 C CA . ILE A 1 293 ? -2.798 13.344 10.143 1.00 96.00 293 ILE A CA 1
ATOM 2219 C C . ILE A 1 293 ? -2.556 14.834 10.406 1.00 96.00 293 ILE A C 1
ATOM 2221 O O . ILE A 1 293 ? -3.216 15.427 11.260 1.00 96.00 293 ILE A O 1
ATOM 2225 N N . SER A 1 294 ? -1.638 15.460 9.671 1.00 92.19 294 SER A N 1
ATOM 2226 C CA . SER A 1 294 ? -1.313 16.887 9.801 1.00 92.19 294 SER A CA 1
ATOM 2227 C C . SER A 1 294 ? -1.232 17.572 8.439 1.00 92.19 294 SER A C 1
ATOM 2229 O O . SER A 1 294 ? -0.832 16.974 7.444 1.00 92.19 294 SER A O 1
ATOM 2231 N N . THR A 1 295 ? -1.549 18.865 8.391 1.00 89.44 295 THR A N 1
ATOM 2232 C CA . THR A 1 295 ? -1.285 19.717 7.220 1.00 89.44 295 THR A CA 1
ATOM 2233 C C . THR A 1 295 ? 0.191 20.102 7.074 1.00 89.44 295 THR A C 1
ATOM 2235 O O . THR A 1 295 ? 0.561 20.736 6.088 1.00 89.44 295 THR A O 1
ATOM 2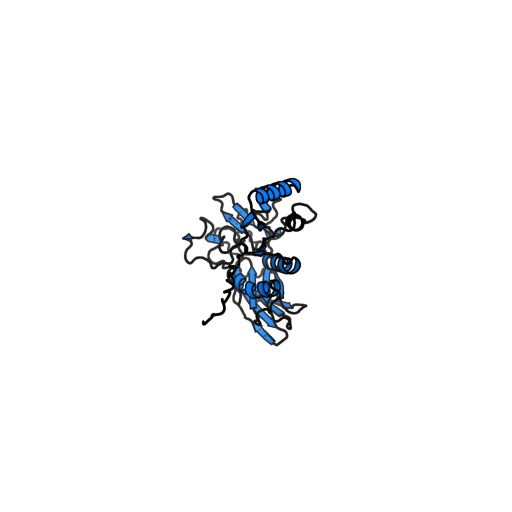238 N N . ASP A 1 296 ? 1.034 19.762 8.051 1.00 85.62 296 ASP A N 1
ATOM 2239 C CA . ASP A 1 296 ? 2.468 20.045 8.013 1.00 85.62 296 ASP A CA 1
ATOM 2240 C C . ASP A 1 296 ? 3.164 19.182 6.961 1.00 85.62 296 ASP A C 1
ATOM 2242 O O . ASP A 1 296 ? 3.154 17.962 7.064 1.00 85.62 296 ASP A O 1
ATOM 2246 N N . CYS A 1 297 ? 3.847 19.793 5.996 1.00 79.19 297 CYS A N 1
ATOM 2247 C CA . CYS A 1 297 ? 4.670 19.076 5.021 1.00 79.19 297 CYS A CA 1
ATOM 2248 C C . CYS A 1 297 ? 6.165 19.289 5.285 1.00 79.19 297 CYS A C 1
ATOM 2250 O O . CYS A 1 297 ? 6.726 20.326 4.902 1.00 79.19 297 CYS A O 1
ATOM 2252 N N . PRO A 1 298 ? 6.849 18.321 5.924 1.00 76.25 298 PRO A N 1
ATOM 2253 C CA . PRO A 1 298 ? 8.292 18.371 6.103 1.00 76.25 298 PRO A CA 1
ATOM 2254 C C . PRO A 1 298 ? 9.012 18.592 4.768 1.00 76.25 298 PRO A C 1
ATOM 2256 O O . PRO A 1 298 ? 8.764 17.909 3.777 1.00 76.25 298 PRO A O 1
ATOM 2259 N N . GLY A 1 299 ? 9.896 19.589 4.724 1.00 76.31 299 GLY A N 1
ATOM 2260 C CA . GLY A 1 299 ? 10.624 19.935 3.500 1.00 76.31 299 GLY A CA 1
ATOM 2261 C C . GLY A 1 299 ? 9.765 20.549 2.386 1.00 76.31 299 GLY A C 1
ATOM 2262 O O . GLY A 1 299 ? 10.240 20.631 1.258 1.00 76.31 299 GLY A O 1
ATOM 2263 N N . GLY A 1 300 ? 8.532 20.983 2.680 1.00 80.56 300 GLY A N 1
ATOM 2264 C CA . GLY A 1 300 ? 7.629 21.611 1.707 1.00 80.56 300 GLY A CA 1
ATOM 2265 C C . GLY A 1 300 ? 6.982 20.631 0.724 1.00 80.56 300 GLY A C 1
ATOM 2266 O O . GLY A 1 300 ? 6.389 21.061 -0.264 1.00 80.56 300 GLY A O 1
ATOM 2267 N N . ASN A 1 301 ? 7.085 19.326 0.987 1.00 82.62 301 ASN A N 1
ATOM 2268 C CA . ASN A 1 301 ? 6.618 18.271 0.095 1.00 82.62 301 ASN A CA 1
ATOM 2269 C C . ASN A 1 301 ? 5.545 17.423 0.776 1.00 82.62 301 ASN A C 1
ATOM 2271 O O . ASN A 1 301 ? 5.696 17.042 1.936 1.00 82.62 301 ASN A O 1
ATOM 2275 N N . VAL A 1 302 ? 4.485 17.089 0.039 1.00 87.81 302 VAL A N 1
ATOM 2276 C CA . VAL A 1 302 ? 3.567 16.026 0.464 1.00 87.81 302 VAL A CA 1
ATOM 2277 C C . VAL A 1 302 ? 4.334 14.710 0.406 1.00 87.81 302 VAL A C 1
ATOM 2279 O O . VAL A 1 302 ? 4.915 14.377 -0.630 1.00 87.81 302 VAL A O 1
ATOM 2282 N N . ASN A 1 303 ? 4.357 13.977 1.517 1.00 91.38 303 ASN A N 1
ATOM 2283 C CA . ASN A 1 303 ? 4.852 12.614 1.511 1.00 91.38 303 ASN A CA 1
ATOM 2284 C C . ASN A 1 303 ? 3.756 11.686 0.969 1.00 91.38 303 ASN A C 1
ATOM 2286 O O . ASN A 1 303 ? 2.727 11.502 1.615 1.00 91.38 303 ASN A O 1
ATOM 2290 N N . TRP A 1 304 ? 3.983 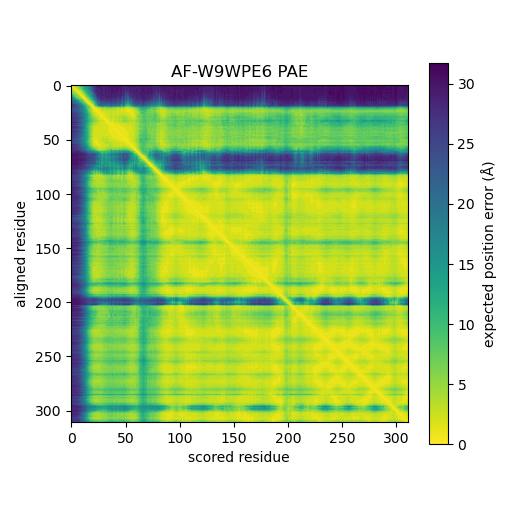11.127 -0.219 1.00 94.00 304 TRP A N 1
ATOM 2291 C CA . TRP A 1 304 ? 3.090 10.147 -0.844 1.00 94.00 304 TRP A CA 1
ATOM 2292 C C . TRP A 1 304 ? 3.444 8.702 -0.479 1.00 94.00 304 TRP A C 1
ATOM 2294 O O . TRP A 1 304 ? 2.842 7.775 -1.006 1.00 94.00 304 TRP A O 1
ATOM 2304 N N . ASN A 1 305 ? 4.404 8.487 0.424 1.00 95.62 305 ASN A N 1
ATOM 2305 C CA . ASN A 1 305 ? 4.563 7.192 1.064 1.00 95.62 305 ASN A CA 1
ATOM 2306 C C . ASN A 1 305 ? 3.425 6.980 2.071 1.00 95.62 305 ASN A C 1
ATOM 2308 O O . ASN A 1 305 ? 3.054 7.915 2.788 1.00 95.62 305 ASN A O 1
ATOM 2312 N N . ALA A 1 306 ? 2.901 5.761 2.147 1.00 96.62 306 ALA A N 1
ATOM 2313 C CA . ALA A 1 306 ? 1.913 5.416 3.154 1.00 96.62 306 ALA A CA 1
ATOM 2314 C C . ALA A 1 306 ? 2.577 5.236 4.527 1.00 96.62 306 ALA A C 1
ATOM 2316 O O . ALA A 1 306 ? 3.696 4.747 4.650 1.00 96.62 306 ALA A O 1
ATOM 2317 N N . TRP A 1 307 ? 1.861 5.604 5.582 1.00 97.88 307 TRP A N 1
ATOM 2318 C CA . TRP A 1 307 ? 2.112 5.085 6.918 1.00 97.88 307 TRP A CA 1
ATOM 2319 C C . TRP A 1 307 ? 1.201 3.879 7.123 1.00 97.88 307 TRP A C 1
ATOM 2321 O O . TRP A 1 307 ? 0.005 3.988 6.850 1.00 97.88 307 TRP A O 1
ATOM 2331 N N . VAL A 1 308 ? 1.732 2.753 7.601 1.00 98.62 308 VAL A N 1
ATOM 2332 C CA . VAL A 1 308 ? 0.968 1.513 7.792 1.00 98.62 308 VAL A CA 1
ATOM 2333 C C . VAL A 1 308 ? 1.042 1.079 9.251 1.00 98.62 308 VAL A C 1
ATOM 2335 O O . VAL A 1 308 ? 2.119 0.972 9.839 1.00 98.62 308 VAL A O 1
ATOM 2338 N N . GLY A 1 309 ? -0.116 0.786 9.832 1.00 98.00 309 GLY A N 1
ATOM 2339 C CA . GLY A 1 309 ? -0.253 0.271 11.189 1.00 98.00 309 GLY A CA 1
ATOM 2340 C C . GLY A 1 309 ? -1.206 -0.911 11.248 1.00 98.00 309 GLY A C 1
ATOM 2341 O O . GLY A 1 309 ? -1.948 -1.186 10.309 1.00 98.00 309 GLY A O 1
ATOM 2342 N N . GLY A 1 310 ? -1.192 -1.624 12.369 1.00 96.88 310 GLY A N 1
ATOM 2343 C CA . GLY A 1 310 ? -2.100 -2.742 12.592 1.00 96.88 310 GLY A CA 1
ATOM 2344 C C . GLY A 1 310 ? -1.971 -3.354 13.981 1.00 96.88 310 GLY A C 1
ATOM 2345 O O . GLY A 1 310 ? -0.988 -3.087 14.681 1.00 96.88 310 GLY A O 1
ATOM 2346 N N . SER A 1 311 ? -2.978 -4.138 14.382 1.00 94.00 311 SER A N 1
ATOM 2347 C CA . SER A 1 311 ? -3.049 -4.818 15.692 1.00 94.00 311 SER A CA 1
ATOM 2348 C C . SER A 1 311 ? -1.933 -5.824 15.888 1.00 94.00 311 SER A C 1
ATOM 2350 O O . SER A 1 311 ? -1.591 -6.518 14.912 1.00 94.00 311 SER A O 1
#

Foldseek 3Di:
DDDDDDDDDDPPPPPDPPPDDAAEAEEELLLCLVDDLVNVVVVLVVCVVVRHQAYEYNDAPQSANDPPRCPPPSRCDPVNGAYAYEAFQFWAADDVVVPDFETAQRQCRNVVSLVVCLVVLGPHYHYPDCDQLRTQRHQHFDDPDCPSPPVPSCQQRPQQHNVLVVVCCQQSVCSSVVHDGDQDKKKKKKFFLEAPPLPQADSPYWHDDCVSPDDTDHRCVRPPQKIKMKIFHDQVKKKKKWKAAQNDIDIDTDPHGGIDIDIDHCPVGWFWIFMKIAIPVGDIDDRDTDDTRDNDDVVRHRNPRMRMDMD